Protein 2YG2 (pdb70)

Structure (mmCIF, N/CA/C/O backbone):
data_2YG2
#
_entry.id   2YG2
#
_cell.length_a   68.280
_cell.length_b   68.280
_cell.length_c   135.580
_cell.angle_alpha   90.00
_cell.angle_beta   90.00
_cell.angle_gamma   120.00
#
_symmetry.space_group_name_H-M   'P 31 2 1'
#
loop_
_entity.id
_entity.type
_entity.pdbx_description
1 polymer 'APOLIPOPROTEIN M'
2 non-polymer '(2S,3R,4E)-2-amino-3-hydroxyoctadec-4-en-1-yl dihydrogen phosphate'
3 non-polymer 'CITRATE ANION'
4 water water
#
loop_
_atom_site.group_PDB
_atom_site.id
_atom_site.type_symbol
_atom_site.label_atom_id
_atom_site.label_alt_id
_atom_site.label_comp_id
_atom_site.label_asym_id
_atom_site.label_entity_id
_atom_site.label_seq_id
_atom_site.pdbx_PDB_ins_code
_atom_site.Cartn_x
_atom_site.Cartn_y
_atom_site.Cartn_z
_atom_site.occupancy
_atom_site.B_iso_or_equiv
_atom_site.auth_seq_id
_atom_site.auth_comp_id
_atom_site.auth_asym_id
_atom_site.auth_atom_id
_atom_site.pdbx_PDB_model_num
ATOM 1 N N . CYS A 1 7 ? -55.496 -15.685 46.013 1.00 58.91 23 CYS A N 1
ATOM 2 C CA . CYS A 1 7 ? -54.005 -15.608 46.103 1.00 57.20 23 CYS A CA 1
ATOM 3 C C . CYS A 1 7 ? -53.441 -16.708 47.033 1.00 59.07 23 CYS A C 1
ATOM 4 O O . CYS A 1 7 ? -54.201 -17.312 47.791 1.00 60.64 23 CYS A O 1
ATOM 7 N N . PRO A 1 8 ? -52.105 -16.937 47.002 1.00 58.97 24 PRO A N 1
ATOM 8 C CA . PRO A 1 8 ? -51.401 -18.102 47.548 1.00 60.30 24 PRO A CA 1
ATOM 9 C C . PRO A 1 8 ? -52.262 -19.240 48.090 1.00 63.08 24 PRO A C 1
ATOM 10 O O . PRO A 1 8 ? -52.148 -20.370 47.607 1.00 64.64 24 PRO A O 1
ATOM 14 N N . SER A 1 11 ? -45.766 -18.391 46.700 1.00 49.60 27 SER A N 1
ATOM 15 C CA . SER A 1 11 ? -46.046 -18.029 45.312 1.00 47.91 27 SER A CA 1
ATOM 16 C C . SER A 1 11 ? -46.072 -19.278 44.411 1.00 48.23 27 SER A C 1
ATOM 17 O O . SER A 1 11 ? -45.572 -20.347 44.797 1.00 49.71 27 SER A O 1
ATOM 20 N N . GLN A 1 12 ? -46.687 -19.157 43.229 1.00 46.08 28 GLN A N 1
ATOM 21 C CA . GLN A 1 12 ? -46.446 -20.120 42.151 1.00 44.37 28 GLN A CA 1
ATOM 22 C C . GLN A 1 12 ? -45.340 -19.535 41.267 1.00 40.34 28 GLN A C 1
ATOM 23 O O . GLN A 1 12 ? -45.063 -20.014 40.157 1.00 40.75 28 GLN A O 1
ATOM 29 N N . LEU A 1 13 ? -44.695 -18.512 41.811 1.00 36.13 29 LEU A N 1
ATOM 30 C CA . LEU A 1 13 ? -43.548 -17.851 41.190 1.00 31.26 29 LEU A CA 1
ATOM 31 C C . LEU A 1 13 ? -42.427 -18.862 41.039 1.00 30.23 29 LEU A C 1
ATOM 32 O O . LEU A 1 13 ? -42.017 -19.494 42.021 1.00 30.78 29 LEU A O 1
ATOM 37 N N . THR A 1 14 ? -41.981 -19.061 39.804 1.00 28.36 30 THR A N 1
ATOM 38 C CA . THR A 1 14 ? -40.996 -20.091 39.493 1.00 27.95 30 THR A CA 1
ATOM 39 C C . THR A 1 14 ? -39.766 -19.486 38.847 1.00 26.88 30 THR A C 1
ATOM 40 O O . THR A 1 14 ? -39.839 -18.909 37.761 1.00 24.78 30 THR A O 1
ATOM 44 N N . THR A 1 15 ? -38.634 -19.623 39.522 1.00 27.93 31 THR A N 1
ATOM 45 C CA . THR A 1 15 ? -37.396 -19.016 39.064 1.00 28.33 31 THR A CA 1
ATOM 46 C C . THR A 1 15 ? -36.820 -19.791 37.898 1.00 30.72 31 THR A C 1
ATOM 47 O O . THR A 1 15 ? -36.864 -21.027 37.891 1.00 31.20 31 THR A O 1
ATOM 51 N N . LEU A 1 16 ? -36.341 -19.061 36.892 1.00 30.95 32 LEU A N 1
ATOM 52 C CA . LEU A 1 16 ? -35.437 -19.609 35.886 1.00 35.41 32 LEU A CA 1
ATOM 53 C C . LEU A 1 16 ? -34.023 -19.240 36.292 1.00 37.40 32 LEU A C 1
ATOM 54 O O . LEU A 1 16 ? -33.690 -18.052 36.483 1.00 37.41 32 LEU A O 1
ATOM 59 N N . GLY A 1 17 ? -33.184 -20.256 36.394 1.00 41.97 33 GLY A N 1
ATOM 60 C CA . GLY A 1 17 ? -31.832 -20.067 36.888 1.00 45.04 33 GLY A CA 1
ATOM 61 C C . GLY A 1 17 ? -30.777 -20.253 35.829 1.00 47.38 33 GLY A C 1
ATOM 62 O O . GLY A 1 17 ? -30.841 -21.193 35.026 1.00 49.10 33 GLY A O 1
ATOM 63 N N . VAL A 1 18 ? -29.795 -19.354 35.840 1.00 48.43 34 VAL A N 1
ATOM 64 C CA . VAL A 1 18 ? -28.586 -19.535 35.032 1.00 50.38 34 VAL A CA 1
ATOM 65 C C . VAL A 1 18 ? -27.305 -19.865 35.853 1.00 51.93 34 VAL A C 1
ATOM 66 O O . VAL A 1 18 ? -26.264 -20.179 35.262 1.00 53.38 34 VAL A O 1
ATOM 70 N N . ASP A 1 19 ? -27.388 -19.817 37.194 1.00 52.14 35 ASP A N 1
ATOM 71 C CA . ASP A 1 19 ? -26.314 -20.338 38.068 1.00 53.67 35 ASP A CA 1
ATOM 72 C C . ASP A 1 19 ? -26.017 -21.783 37.652 1.00 56.19 35 ASP A C 1
ATOM 73 O O . ASP A 1 19 ? -24.864 -22.219 37.672 1.00 57.95 35 ASP A O 1
ATOM 78 N N . GLY A 1 20 ? -27.077 -22.503 37.270 1.00 57.23 36 GLY A N 1
ATOM 79 C CA . GLY A 1 20 ? -26.973 -23.736 36.489 1.00 59.46 36 GLY A CA 1
ATOM 80 C C . GLY A 1 20 ? -26.892 -23.424 34.979 1.00 59.20 36 GLY A C 1
ATOM 81 O O . GLY A 1 20 ? -27.701 -22.658 34.427 1.00 57.75 36 GLY A O 1
ATOM 82 N N . GLU A 1 22 ? -28.501 -25.374 27.955 1.00 56.14 38 GLU A N 1
ATOM 83 C CA . GLU A 1 22 ? -28.171 -24.201 28.750 1.00 54.14 38 GLU A CA 1
ATOM 84 C C . GLU A 1 22 ? -29.155 -23.071 28.520 1.00 51.46 38 GLU A C 1
ATOM 85 O O . GLU A 1 22 ? -29.589 -22.835 27.388 1.00 51.37 38 GLU A O 1
ATOM 91 N N . PHE A 1 23 ? -29.480 -22.357 29.594 1.00 49.11 39 PHE A N 1
ATOM 92 C CA . PHE A 1 23 ? -30.334 -21.170 29.506 1.00 46.35 39 PHE A CA 1
ATOM 93 C C . PHE A 1 23 ? -29.935 -20.198 28.373 1.00 44.41 39 PHE A C 1
ATOM 94 O O . PHE A 1 23 ? -30.809 -19.724 27.631 1.00 43.86 39 PHE A O 1
ATOM 102 N N . PRO A 1 24 ? -28.628 -19.862 28.263 1.00 43.35 40 PRO A N 1
ATOM 103 C CA . PRO A 1 24 ? -28.248 -18.885 27.256 1.00 40.98 40 PRO A CA 1
ATOM 104 C C . PRO A 1 24 ? -28.696 -19.289 25.865 1.00 39.44 40 PRO A C 1
ATOM 105 O O . PRO A 1 24 ? -29.465 -18.545 25.229 1.00 39.06 40 PRO A O 1
ATOM 109 N N . GLU A 1 25 ? -28.254 -20.460 25.415 1.00 37.20 41 GLU A N 1
ATOM 110 C CA . GLU A 1 25 ? -28.522 -20.911 24.049 1.00 35.59 41 GLU A CA 1
ATOM 111 C C . GLU A 1 25 ? -30.017 -20.951 23.701 1.00 31.83 41 GLU A C 1
ATOM 112 O O . GLU A 1 25 ? -30.410 -20.561 22.589 1.00 31.08 41 GLU A O 1
ATOM 118 N N A VAL A 1 26 ? -30.828 -21.421 24.642 0.50 29.92 42 VAL A N 1
ATOM 119 N N B VAL A 1 26 ? -30.844 -21.442 24.624 0.50 30.24 42 VAL A N 1
ATOM 120 C CA A VAL A 1 26 ? -32.252 -21.606 24.396 0.50 27.83 42 VAL A CA 1
ATOM 121 C CA B VAL A 1 26 ? -32.272 -21.605 24.331 0.50 28.46 42 VAL A CA 1
ATOM 122 C C A VAL A 1 26 ? -32.920 -20.254 24.178 0.50 25.74 42 VAL A C 1
ATOM 123 C C B VAL A 1 26 ? -32.946 -20.244 24.175 0.50 26.04 42 VAL A C 1
ATOM 124 O O A VAL A 1 26 ? -33.790 -20.120 23.321 0.50 25.27 42 VAL A O 1
ATOM 125 O O B VAL A 1 26 ? -33.854 -20.093 23.359 0.50 25.53 42 VAL A O 1
ATOM 132 N N . HIS A 1 27 ? -32.498 -19.251 24.947 1.00 23.79 43 HIS A N 1
ATOM 133 C CA . HIS A 1 27 ? -33.144 -17.931 24.929 1.00 22.31 43 HIS A CA 1
ATOM 134 C C . HIS A 1 27 ? -32.581 -16.908 23.966 1.00 21.24 43 HIS A C 1
ATOM 135 O O . HIS A 1 27 ? -33.004 -15.755 23.985 1.00 20.93 43 HIS A O 1
ATOM 142 N N . LEU A 1 28 ? -31.645 -17.329 23.125 1.00 21.67 44 LEU A N 1
ATOM 143 C CA . LEU A 1 28 ? -31.083 -16.452 22.092 1.00 21.41 44 LEU A CA 1
ATOM 144 C C . LEU A 1 28 ? -32.170 -15.988 21.140 1.00 20.75 44 LEU A C 1
ATOM 145 O O . LEU A 1 28 ? -33.110 -16.726 20.889 1.00 20.72 44 LEU A O 1
ATOM 150 N N . GLY A 1 29 ? -32.014 -14.780 20.608 1.00 19.76 45 GLY A N 1
ATOM 151 C CA . GLY A 1 29 ? -32.856 -14.307 19.501 1.00 18.66 45 GLY A CA 1
ATOM 152 C C . GLY A 1 29 ? -33.876 -13.301 20.011 1.00 16.10 45 GLY A C 1
ATOM 153 O O . GLY A 1 29 ? -33.646 -12.604 20.990 1.00 16.36 45 GLY A O 1
ATOM 154 N N . GLN A 1 30 ? -35.011 -13.249 19.325 1.00 16.02 46 GLN A N 1
ATOM 155 C CA . GLN A 1 30 ? -35.942 -12.140 19.496 1.00 14.28 46 GLN A CA 1
ATOM 156 C C . GLN A 1 30 ? -37.049 -12.409 20.496 1.00 13.65 46 GLN A C 1
ATOM 157 O O . GLN A 1 30 ? -37.548 -13.548 20.607 1.00 14.85 46 GLN A O 1
ATOM 163 N N . TRP A 1 31 ? -37.436 -11.337 21.181 1.00 12.81 47 TRP A N 1
ATOM 164 C CA . TRP A 1 31 ? -38.464 -11.353 22.205 1.00 12.07 47 TRP A CA 1
ATOM 165 C C . TRP A 1 31 ? -39.244 -10.071 22.022 1.00 12.04 47 TRP A C 1
ATOM 166 O O . TRP A 1 31 ? -38.677 -9.045 21.587 1.00 13.77 47 TRP A O 1
ATOM 177 N N . TYR A 1 32 ? -40.531 -10.111 22.359 1.00 11.16 48 TYR A N 1
ATOM 178 C CA . TYR A 1 32 ? -41.399 -8.924 22.293 1.00 11.94 48 TYR A CA 1
ATOM 179 C C . TYR A 1 32 ? -41.883 -8.535 23.682 1.00 12.06 48 TYR A C 1
ATOM 180 O O . TYR A 1 32 ? -42.208 -9.400 24.508 1.00 12.94 48 TYR A O 1
ATOM 189 N N . PHE A 1 33 ? -41.968 -7.232 23.941 1.00 11.06 49 PHE A N 1
ATOM 190 C CA . PHE A 1 33 ? -42.487 -6.742 25.215 1.00 11.38 49 PHE A CA 1
ATOM 191 C C . PHE A 1 33 ? -44.007 -6.653 25.199 1.00 11.72 49 PHE A C 1
ATOM 192 O O . PHE A 1 33 ? -44.615 -5.906 24.399 1.00 13.13 49 PHE A O 1
ATOM 200 N N . ILE A 1 34 ?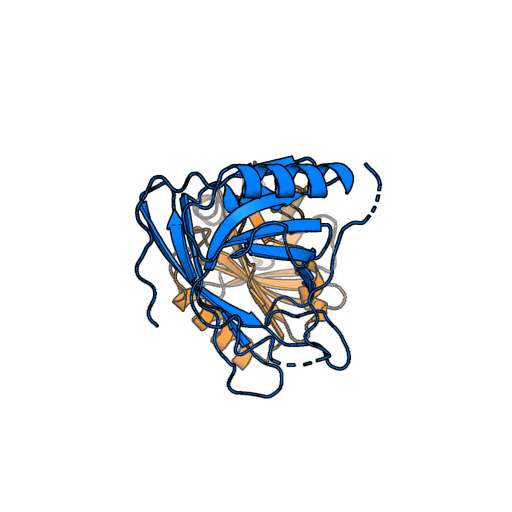 -44.621 -7.402 26.099 1.00 10.46 50 ILE A N 1
ATOM 201 C CA . ILE A 1 34 ? -46.066 -7.554 26.130 1.00 11.77 50 ILE A CA 1
ATOM 202 C C . ILE A 1 34 ? -46.733 -6.697 27.203 1.00 11.75 50 ILE A C 1
ATOM 203 O O . ILE A 1 34 ? -47.768 -6.060 26.933 1.00 13.97 50 ILE A O 1
ATOM 208 N N . ALA A 1 35 ? -46.220 -6.731 28.439 1.00 11.51 51 ALA A N 1
ATOM 209 C CA . ALA A 1 35 ? -46.926 -6.081 29.542 1.00 11.52 51 ALA A CA 1
ATOM 210 C C . ALA A 1 35 ? -46.021 -5.852 30.703 1.00 11.86 51 ALA A C 1
ATOM 211 O O . ALA A 1 35 ? -44.991 -6.483 30.809 1.00 12.57 51 ALA A O 1
ATOM 213 N N . GLY A 1 36 ? -46.443 -4.982 31.604 1.00 11.25 52 GLY A N 1
ATOM 214 C CA . GLY A 1 36 ? -45.717 -4.785 32.848 1.00 10.96 52 GLY A CA 1
ATOM 215 C C . GLY A 1 36 ? -46.717 -4.697 33.994 1.00 11.14 52 GLY A C 1
ATOM 216 O O . GLY A 1 36 ? -47.889 -4.361 33.798 1.00 12.49 52 GLY A O 1
ATOM 217 N N . ALA A 1 37 ? -46.228 -4.924 35.209 1.00 10.79 53 ALA A N 1
ATOM 218 C CA . ALA A 1 37 ? -47.041 -4.757 36.415 1.00 11.17 53 ALA A CA 1
ATOM 219 C C . ALA A 1 37 ? -46.110 -4.312 37.533 1.00 11.21 53 ALA A C 1
ATOM 220 O O . ALA A 1 37 ? -44.947 -4.730 37.586 1.00 11.23 53 ALA A O 1
ATOM 222 N N . ALA A 1 38 ? -46.622 -3.480 38.429 1.00 12.27 54 ALA A N 1
ATOM 223 C CA . ALA A 1 38 ? -45.768 -2.963 39.462 1.00 11.73 54 ALA A CA 1
ATOM 224 C C . ALA A 1 38 ? -46.629 -2.502 40.631 1.00 13.03 54 ALA A C 1
ATOM 225 O O . ALA A 1 38 ? -47.839 -2.380 40.516 1.00 14.92 54 ALA A O 1
ATOM 227 N N . PRO A 1 39 ? -46.004 -2.240 41.779 1.00 13.89 55 PRO A N 1
ATOM 228 C CA . PRO A 1 39 ? -46.791 -1.735 42.923 1.00 14.71 55 PRO A CA 1
ATOM 229 C C . PRO A 1 39 ? -47.546 -0.443 42.591 1.00 16.92 55 PRO A C 1
ATOM 230 O O . PRO A 1 39 ? -48.711 -0.272 43.034 1.00 20.46 55 PRO A O 1
ATOM 234 N N . THR A 1 40 ? -46.918 0.445 41.832 1.00 16.42 56 THR A N 1
ATOM 235 C CA . THR A 1 40 ? -47.604 1.664 41.350 1.00 18.90 56 THR A CA 1
ATOM 236 C C . THR A 1 40 ? -47.284 2.049 39.895 1.00 16.32 56 THR A C 1
ATOM 237 O O . THR A 1 40 ? -46.351 1.540 39.303 1.00 14.97 56 THR A O 1
ATOM 241 N N . LYS A 1 41 ? -48.105 2.935 39.329 1.00 16.52 57 LYS A N 1
ATOM 242 C CA . LYS A 1 41 ? -47.994 3.251 37.918 1.00 16.45 57 LYS A CA 1
ATOM 243 C C . LYS A 1 41 ? -46.726 4.031 37.576 1.00 15.04 57 LYS A C 1
ATOM 244 O O . LYS A 1 41 ? -46.231 3.921 36.455 1.00 14.81 57 LYS A O 1
ATOM 250 N N . GLU A 1 42 ? -46.175 4.783 38.547 1.00 16.63 58 GLU A N 1
ATOM 251 C CA . GLU A 1 42 ? -45.019 5.650 38.267 1.00 16.97 58 GLU A CA 1
ATOM 252 C C . GLU A 1 42 ? -43.846 4.826 37.780 1.00 16.38 58 GLU A C 1
ATOM 253 O O . GLU A 1 42 ? -43.092 5.254 36.887 1.00 16.42 58 GLU A O 1
ATOM 259 N N . GLU A 1 43 ? -43.701 3.614 38.321 1.00 15.31 59 GLU A N 1
ATOM 260 C CA . GLU A 1 43 ? -42.576 2.786 37.908 1.00 15.83 59 GLU A CA 1
ATOM 261 C C . GLU A 1 43 ? -42.780 2.024 36.591 1.00 14.76 59 GLU A C 1
ATOM 262 O O . GLU A 1 43 ? -41.895 1.271 36.169 1.00 15.05 59 GLU A O 1
ATOM 268 N N . LEU A 1 44 ? -43.927 2.232 35.944 1.00 13.87 60 LEU A N 1
ATOM 269 C CA . LEU A 1 44 ? -44.176 1.727 34.596 1.00 12.97 60 LEU A CA 1
ATOM 270 C C . LEU A 1 44 ? -44.291 2.824 33.561 1.00 15.26 60 LEU A C 1
ATOM 271 O O . LEU A 1 44 ? -44.410 2.530 32.361 1.00 15.34 60 LEU A O 1
ATOM 276 N N . ALA A 1 45 ? -44.304 4.070 34.022 1.00 15.34 61 ALA A N 1
ATOM 277 C CA . ALA A 1 45 ? -44.634 5.189 33.149 1.00 16.20 61 ALA A CA 1
ATOM 278 C C . ALA A 1 45 ? -43.613 5.381 32.037 1.00 16.88 61 ALA A C 1
ATOM 279 O O . ALA A 1 45 ? -43.958 5.934 30.972 1.00 17.13 61 ALA A O 1
ATOM 281 N N . THR A 1 46 ? -42.390 4.924 32.290 1.00 15.99 62 THR A N 1
ATOM 282 C CA . THR A 1 46 ? -41.323 4.881 31.256 1.00 17.55 62 THR A CA 1
ATOM 283 C C . THR A 1 46 ? -41.779 4.203 29.965 1.00 16.83 62 THR A C 1
ATOM 284 O O . THR A 1 46 ? -41.320 4.567 28.875 1.00 17.46 62 THR A O 1
ATOM 288 N N . PHE A 1 47 ? -42.713 3.262 30.097 1.00 15.10 63 PHE A N 1
ATOM 289 C CA . PHE A 1 47 ? -43.268 2.576 28.937 1.00 15.58 63 PHE A CA 1
ATOM 290 C C . PHE A 1 47 ? -44.498 3.241 28.305 1.00 16.84 63 PHE A C 1
ATOM 291 O O . PHE A 1 47 ? -45.019 2.735 27.295 1.00 17.95 63 PHE A O 1
ATOM 299 N N . ASP A 1 48 ? -44.992 4.344 28.865 1.00 18.07 64 ASP A N 1
ATOM 300 C CA . ASP A 1 48 ? -46.224 4.955 28.332 1.00 20.40 64 ASP A CA 1
ATOM 301 C C . ASP A 1 48 ? -46.153 5.326 26.839 1.00 20.90 64 ASP A C 1
ATOM 302 O O . ASP A 1 48 ? -47.128 5.138 26.120 1.00 22.56 64 ASP A O 1
ATOM 307 N N . PRO A 1 49 ? -45.001 5.832 26.357 1.00 20.98 65 PRO A N 1
ATOM 308 C CA . PRO A 1 49 ? -44.964 6.219 24.949 1.00 22.35 65 PRO A CA 1
ATOM 309 C C . PRO A 1 49 ? -44.641 5.070 23.981 1.00 20.66 65 PRO A C 1
ATOM 310 O O . PRO A 1 49 ? -44.399 5.316 22.798 1.00 21.72 65 PRO A O 1
ATOM 314 N N . VAL A 1 50 ? -44.640 3.839 24.471 1.00 18.59 66 VAL A N 1
ATOM 315 C CA . VAL A 1 50 ? -44.240 2.699 23.667 1.00 16.56 66 VAL A CA 1
ATOM 316 C C . VAL A 1 50 ? -45.425 2.022 22.980 1.00 16.54 66 VAL A C 1
ATOM 317 O O . VAL A 1 50 ? -46.415 1.670 23.642 1.00 16.41 66 VAL A O 1
ATOM 321 N N . ASP A 1 51 ? -45.316 1.799 21.668 1.00 16.22 67 ASP A N 1
ATOM 322 C CA . ASP A 1 51 ? -46.272 0.915 21.003 1.00 16.59 67 ASP A CA 1
ATOM 323 C C . ASP A 1 51 ? -45.831 -0.542 21.125 1.00 15.07 67 ASP A C 1
ATOM 324 O O . ASP A 1 51 ? -46.637 -1.407 21.497 1.00 15.77 67 ASP A O 1
ATOM 329 N N . ASN A 1 52 ? -44.574 -0.818 20.782 1.00 14.90 68 ASN A N 1
ATOM 330 C CA . ASN A 1 52 ? -44.045 -2.180 20.879 1.00 13.48 68 ASN A CA 1
ATOM 331 C C . ASN A 1 52 ? -42.528 -2.147 20.983 1.00 13.65 68 ASN A C 1
ATOM 332 O O . ASN A 1 52 ? -41.896 -1.132 20.644 1.00 15.22 68 ASN A O 1
ATOM 337 N N . ILE A 1 53 ? -41.925 -3.243 21.423 1.00 13.30 69 ILE A N 1
ATOM 338 C CA . ILE A 1 53 ? -40.454 -3.321 21.431 1.00 13.64 69 ILE A CA 1
ATOM 339 C C . ILE A 1 53 ? -40.062 -4.718 21.032 1.00 13.74 69 ILE A C 1
ATOM 340 O O . ILE A 1 53 ? -40.604 -5.688 21.562 1.00 13.67 69 ILE A O 1
ATOM 345 N N . VAL A 1 54 ? -39.134 -4.826 20.082 1.00 14.57 70 VAL A N 1
ATOM 346 C CA . VAL A 1 54 ? -38.494 -6.113 19.809 1.00 15.05 70 VAL A CA 1
ATOM 347 C C . VAL A 1 54 ? -37.083 -6.078 20.391 1.00 14.78 70 VAL A C 1
ATOM 348 O O . VAL A 1 54 ? -36.356 -5.079 20.219 1.00 15.42 70 VAL A O 1
ATOM 352 N N . PHE A 1 55 ? -36.712 -7.173 21.060 1.00 14.49 71 PHE A N 1
ATOM 353 C CA . PHE A 1 55 ? -35.417 -7.323 21.689 1.00 15.20 71 PHE A CA 1
ATOM 354 C C . PHE A 1 55 ? -34.680 -8.447 21.006 1.00 16.62 71 PHE A C 1
ATOM 355 O O . PHE A 1 55 ? -35.304 -9.338 20.425 1.00 17.19 71 PHE A O 1
ATOM 363 N N . ASN A 1 56 ? -33.349 -8.392 21.062 1.00 17.53 72 ASN A N 1
ATOM 364 C CA . ASN A 1 56 ? -32.524 -9.524 20.665 1.00 20.01 72 ASN A CA 1
ATOM 365 C C . ASN A 1 56 ? -31.452 -9.756 21.702 1.00 20.68 72 ASN A C 1
ATOM 366 O O . ASN A 1 56 ? -30.688 -8.836 22.073 1.00 19.73 72 ASN A O 1
ATOM 371 N N . MET A 1 57 ? -31.401 -10.999 22.173 1.00 21.41 73 MET A N 1
ATOM 372 C CA A MET A 1 57 ? -30.395 -11.378 23.140 0.50 21.20 73 MET A CA 1
ATOM 373 C CA B MET A 1 57 ? -30.425 -11.445 23.150 0.50 22.07 73 MET A CA 1
ATOM 374 C C . MET A 1 57 ? -29.360 -12.270 22.462 1.00 22.46 73 MET A C 1
ATOM 375 O O . MET A 1 57 ? -29.673 -13.123 21.599 1.00 22.74 73 MET A O 1
ATOM 384 N N . ALA A 1 58 ? -28.107 -12.030 22.832 1.00 22.19 74 ALA A N 1
ATOM 385 C CA . ALA A 1 58 ? -26.979 -12.731 22.229 1.00 23.19 74 ALA A CA 1
ATOM 386 C C . ALA A 1 58 ? -25.901 -12.918 23.271 1.00 22.89 74 ALA A C 1
ATOM 387 O O . ALA A 1 58 ? -25.852 -12.189 24.250 1.00 20.73 74 ALA A O 1
ATOM 389 N N . ALA A 1 59 ? -25.010 -13.883 23.022 1.00 24.34 75 ALA A N 1
ATOM 390 C CA . ALA A 1 59 ? -23.914 -14.168 23.934 1.00 25.47 75 ALA A CA 1
ATOM 391 C C . ALA A 1 59 ? -22.988 -12.949 24.021 1.00 25.28 75 ALA A C 1
ATOM 392 O O . ALA A 1 59 ? -22.789 -12.253 23.028 1.00 25.66 75 ALA A O 1
ATOM 394 N N . GLY A 1 60 ? -22.423 -12.705 25.190 1.00 24.78 76 GLY A N 1
ATOM 395 C CA . GLY A 1 60 ? -21.416 -11.663 25.354 1.00 26.39 76 GLY A CA 1
ATOM 396 C C . GLY A 1 60 ? -20.037 -12.064 24.875 1.00 29.19 76 GLY A C 1
ATOM 397 O O . GLY A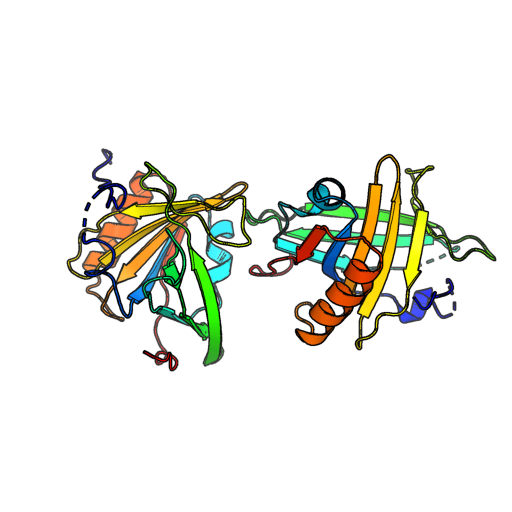 1 60 ? -19.809 -13.188 24.430 1.00 29.70 76 GLY A O 1
ATOM 398 N N . SER A 1 61 ? -19.099 -11.136 24.978 1.00 30.71 77 SER A N 1
ATOM 399 C CA . SER A 1 61 ? -17.755 -11.367 24.458 1.00 33.21 77 SER A CA 1
ATOM 400 C C . SER A 1 61 ? -16.692 -11.328 25.536 1.00 33.13 77 SER A C 1
ATOM 401 O O . SER A 1 61 ? -15.490 -11.356 25.236 1.00 34.62 77 SER A O 1
ATOM 404 N N . ALA A 1 62 ? -17.139 -11.260 26.783 1.00 31.09 78 ALA A N 1
ATOM 405 C CA . ALA A 1 62 ? -16.269 -11.341 27.940 1.00 31.35 78 ALA A CA 1
ATOM 406 C C . ALA A 1 62 ? -16.997 -12.173 29.008 1.00 29.12 78 ALA A C 1
ATOM 407 O O . ALA A 1 62 ? -18.225 -12.325 28.924 1.00 28.37 78 ALA A O 1
ATOM 409 N N . PRO A 1 63 ? -16.264 -12.732 29.998 1.00 30.19 79 PRO A N 1
ATOM 410 C CA . PRO A 1 63 ? -16.895 -13.661 30.936 1.00 29.19 79 PRO A CA 1
ATOM 411 C C . PRO A 1 63 ? -18.147 -13.087 31.610 1.00 28.04 79 PRO A C 1
ATOM 412 O O . PRO A 1 63 ? -18.137 -11.934 32.041 1.00 26.87 79 PRO A O 1
ATOM 416 N N . MET A 1 64 ? -19.194 -13.903 31.665 1.00 27.39 80 MET A N 1
ATOM 417 C CA . MET A 1 64 ? -20.444 -13.604 32.356 1.00 27.82 80 MET A CA 1
ATOM 418 C C . MET A 1 64 ? -21.288 -12.517 31.672 1.00 26.13 80 MET A C 1
ATOM 419 O O . MET A 1 64 ? -22.305 -12.084 32.212 1.00 26.58 80 MET A O 1
ATOM 424 N N . GLN A 1 65 ? -20.916 -12.102 30.467 1.00 25.53 81 GLN A N 1
ATOM 425 C CA . GLN A 1 65 ? -21.663 -11.013 29.827 1.00 25.03 81 GLN A CA 1
ATOM 426 C C . GLN A 1 65 ? -22.679 -11.506 28.826 1.00 23.95 81 GLN A C 1
ATOM 427 O O . GLN A 1 65 ? -22.498 -12.573 28.235 1.00 25.34 81 GLN A O 1
ATOM 433 N N . LEU A 1 66 ? -23.732 -10.718 28.629 1.00 22.14 82 LEU A N 1
ATOM 434 C CA . LEU A 1 66 ? -24.719 -10.952 27.590 1.00 21.87 82 LEU A CA 1
ATOM 435 C C . LEU A 1 66 ? -25.013 -9.627 26.922 1.00 21.36 82 LEU A C 1
ATOM 436 O O . LEU A 1 66 ? -24.966 -8.585 27.584 1.00 20.91 82 LEU A O 1
ATOM 441 N N . HIS A 1 67 ? -25.291 -9.657 25.621 1.00 20.35 83 HIS A N 1
ATOM 442 C CA . HIS A 1 67 ? -25.656 -8.453 24.860 1.00 20.75 83 HIS A CA 1
ATOM 443 C C . HIS A 1 67 ? -27.151 -8.389 24.666 1.00 19.02 83 HIS A C 1
ATOM 444 O O . HIS A 1 67 ? -27.763 -9.352 24.225 1.00 19.07 83 HIS A O 1
ATOM 451 N N . LEU A 1 68 ? -27.772 -7.268 25.021 1.00 17.09 84 LEU A N 1
ATOM 452 C CA . LEU A 1 68 ? -29.181 -7.114 24.738 1.00 16.34 84 LEU A CA 1
ATOM 453 C C . LEU A 1 68 ? -29.356 -5.923 23.827 1.00 16.40 84 LEU A C 1
ATOM 454 O O . LEU A 1 68 ? -28.805 -4.854 24.105 1.00 17.36 84 LEU A O 1
ATOM 459 N N . ARG A 1 69 ? -30.070 -6.120 22.721 1.00 16.04 85 ARG A N 1
ATOM 460 C CA A ARG A 1 69 ? -30.367 -5.024 21.788 0.50 16.99 85 ARG A CA 1
ATOM 461 C CA B ARG A 1 69 ? -30.364 -5.031 21.788 0.50 16.78 85 ARG A CA 1
ATOM 462 C C . ARG A 1 69 ? -31.868 -4.904 21.608 1.00 15.83 85 ARG A C 1
ATOM 463 O O . ARG A 1 69 ? -32.603 -5.861 21.817 1.00 17.03 85 ARG A O 1
ATOM 478 N N . ALA A 1 70 ? -32.338 -3.715 21.257 1.00 15.28 86 ALA A N 1
ATOM 479 C CA . ALA A 1 70 ? -33.769 -3.544 20.985 1.00 14.72 86 ALA A CA 1
ATOM 480 C C . ALA A 1 70 ? -33.971 -2.446 19.990 1.00 15.56 86 ALA A C 1
ATOM 481 O O . ALA A 1 70 ? -33.079 -1.625 19.770 1.00 17.05 86 ALA A O 1
ATOM 483 N N . THR A 1 71 ? -35.146 -2.451 19.367 1.00 16.81 87 THR A N 1
ATOM 484 C CA . THR A 1 71 ? -35.631 -1.255 18.692 1.00 17.65 87 THR A CA 1
ATOM 485 C C . THR A 1 71 ? -37.039 -1.002 19.209 1.00 17.83 87 THR A C 1
ATOM 486 O O . THR A 1 71 ? -37.910 -1.884 19.171 1.00 17.36 87 THR A O 1
ATOM 490 N N . ILE A 1 72 ? -37.234 0.190 19.740 1.00 17.95 88 ILE A N 1
ATOM 491 C CA . ILE A 1 72 ? -38.506 0.566 20.313 1.00 18.02 88 ILE A CA 1
ATOM 492 C C . ILE A 1 72 ? -39.336 1.303 19.290 1.00 18.91 88 ILE A C 1
ATOM 493 O O . ILE A 1 72 ? -38.870 2.310 18.721 1.00 19.64 88 ILE A O 1
ATOM 498 N N . ARG A 1 73 ? -40.545 0.807 19.031 1.00 18.44 89 ARG A N 1
ATOM 499 C CA . ARG A 1 73 ? -41.529 1.598 18.257 1.00 18.93 89 ARG A CA 1
ATOM 500 C C . ARG A 1 73 ? -42.312 2.496 19.214 1.00 19.63 89 ARG A C 1
ATOM 501 O O . ARG A 1 73 ? -43.092 2.023 20.058 1.00 18.56 89 ARG A O 1
ATOM 509 N N . MET A 1 74 ? -42.099 3.799 19.088 1.00 20.33 90 MET A N 1
ATOM 510 C CA . MET A 1 74 ? -42.877 4.755 19.871 1.00 20.97 90 MET A CA 1
ATOM 511 C C . MET A 1 74 ? -44.280 4.923 19.305 1.00 20.95 90 MET A C 1
ATOM 512 O O . MET A 1 74 ? -44.534 4.627 18.128 1.00 21.65 90 MET A O 1
ATOM 517 N N . LYS A 1 75 ? -45.205 5.412 20.126 1.00 20.74 91 LYS A N 1
ATOM 518 C CA . LYS A 1 75 ? -46.587 5.560 19.675 1.00 21.28 91 LYS A CA 1
ATOM 519 C C . LYS A 1 75 ? -46.663 6.590 18.540 1.00 23.15 91 LYS A C 1
ATOM 520 O O . LYS A 1 75 ? -47.522 6.499 17.677 1.00 24.49 91 LYS A O 1
ATOM 526 N N . ASP A 1 76 ? -45.710 7.516 18.526 1.00 24.43 92 ASP A N 1
ATOM 527 C CA . ASP A 1 76 ? -45.597 8.484 17.429 1.00 26.79 92 ASP A CA 1
ATOM 528 C C . ASP A 1 76 ? -44.906 7.937 16.165 1.00 26.60 92 ASP A C 1
ATOM 529 O O . ASP A 1 76 ? -44.646 8.677 15.200 1.00 27.89 92 ASP A O 1
ATOM 534 N N . GLY A 1 77 ? -44.635 6.637 16.157 1.00 24.60 93 GLY A N 1
ATOM 535 C CA . GLY A 1 77 ? -44.187 5.963 14.947 1.00 25.67 93 GLY A CA 1
ATOM 536 C C . GLY A 1 77 ? -42.685 5.853 14.827 1.00 25.50 93 GLY A C 1
ATOM 537 O O . GLY A 1 77 ? -42.176 5.092 14.009 1.00 25.92 93 GLY A O 1
ATOM 538 N N . LEU A 1 78 ? -41.966 6.603 15.644 1.00 25.81 94 LEU A N 1
ATOM 539 C CA . LEU A 1 78 ? -40.515 6.573 15.579 1.00 27.71 94 LEU A CA 1
ATOM 540 C C . LEU A 1 78 ? -39.934 5.263 16.074 1.00 25.93 94 LEU A C 1
ATOM 541 O O . LEU A 1 78 ? -40.463 4.659 17.024 1.00 25.37 94 LEU A O 1
ATOM 546 N N . CYS A 1 79 ? -38.847 4.849 15.422 1.00 26.16 95 CYS A N 1
ATOM 547 C CA . CYS A 1 79 ? -38.070 3.679 15.813 1.00 25.61 95 CYS A CA 1
ATOM 548 C C . CYS A 1 79 ? -36.796 4.126 16.502 1.00 25.45 95 CYS A C 1
ATOM 549 O O . CYS A 1 79 ? -36.034 4.931 15.952 1.00 26.82 95 CYS A O 1
ATOM 552 N N . VAL A 1 80 ? -36.568 3.603 17.697 1.00 23.65 96 VAL A N 1
ATOM 553 C CA . VAL A 1 80 ? -35.452 4.029 18.530 1.00 23.24 96 VAL A CA 1
ATOM 554 C C . VAL A 1 80 ? -34.598 2.834 18.938 1.00 21.45 96 VAL A C 1
ATOM 555 O O . VAL A 1 80 ? -35.039 1.982 19.747 1.00 19.61 96 VAL A O 1
ATOM 559 N N . PRO A 1 81 ? -33.368 2.767 18.403 1.00 22.16 97 PRO A N 1
ATOM 560 C CA . PRO A 1 81 ? -32.466 1.672 18.759 1.00 21.65 97 PRO A CA 1
ATOM 561 C C . PRO A 1 81 ? -31.957 1.811 20.187 1.00 20.52 97 PRO A C 1
ATOM 562 O O . PRO A 1 81 ? -31.638 2.929 20.636 1.00 20.71 97 PRO A O 1
ATOM 566 N N . ARG A 1 82 ? -31.828 0.683 20.882 1.00 18.81 98 ARG A N 1
ATOM 567 C CA . ARG A 1 82 ? -31.242 0.684 22.210 1.00 18.27 98 ARG A CA 1
ATOM 568 C C . ARG A 1 82 ? -30.314 -0.506 22.395 1.00 18.65 98 ARG A C 1
ATOM 569 O O . ARG A 1 82 ? -30.424 -1.504 21.689 1.00 17.99 98 ARG A O 1
ATOM 577 N N . LYS A 1 83 ? -29.378 -0.382 23.328 1.00 17.97 99 LYS A N 1
ATOM 578 C CA . LYS A 1 83 ? -28.548 -1.531 23.686 1.00 17.99 99 LYS A CA 1
ATOM 579 C C . LYS A 1 83 ? -28.137 -1.493 25.146 1.00 17.21 99 LYS A C 1
ATOM 580 O O . LYS A 1 83 ? -28.002 -0.426 25.734 1.00 17.79 99 LYS A O 1
ATOM 586 N N . TRP A 1 84 ? -27.952 -2.672 25.718 1.00 16.09 100 TRP A N 1
ATOM 587 C CA . TRP A 1 84 ? -27.467 -2.837 27.105 1.00 15.96 100 TRP A CA 1
ATOM 588 C C . TRP A 1 84 ? -26.502 -4.013 27.166 1.00 16.79 100 TRP A C 1
ATOM 589 O O . TRP A 1 84 ? -26.552 -4.897 26.309 1.00 17.70 100 TRP A O 1
ATOM 600 N N . ILE A 1 85 ? -25.613 -4.017 28.164 1.00 16.72 101 ILE A N 1
ATOM 601 C CA . ILE A 1 85 ? -24.779 -5.173 28.456 1.00 18.14 101 ILE A CA 1
ATOM 602 C C . ILE A 1 85 ? -25.163 -5.670 29.839 1.00 17.07 101 ILE A C 1
ATOM 603 O O . ILE A 1 85 ? -25.134 -4.906 30.813 1.00 17.16 101 ILE A O 1
ATOM 608 N N . TYR A 1 86 ? -25.577 -6.937 29.901 1.00 17.20 102 TYR A N 1
ATOM 609 C CA . TYR A 1 86 ? -25.907 -7.561 31.185 1.00 17.78 102 TYR A CA 1
ATOM 610 C C . TYR A 1 86 ? -24.769 -8.450 31.659 1.00 19.57 102 TYR A C 1
ATOM 611 O O . TYR A 1 86 ? -23.996 -8.948 30.839 1.00 20.65 102 TYR A O 1
ATOM 620 N N . HIS A 1 87 ? -24.704 -8.660 32.967 1.00 19.86 103 HIS A N 1
ATOM 621 C CA A HIS A 1 87 ? -23.681 -9.495 33.598 0.50 22.00 103 HIS A CA 1
ATOM 622 C CA B HIS A 1 87 ? -23.679 -9.500 33.588 0.50 22.39 103 HIS A CA 1
ATOM 623 C C . HIS A 1 87 ? -24.367 -10.516 34.498 1.00 22.79 103 HIS A C 1
ATOM 624 O O . HIS A 1 87 ? -25.210 -10.156 35.319 1.00 21.78 103 HIS A O 1
ATOM 637 N N . LEU A 1 88 ? -23.994 -11.790 34.356 1.00 25.35 104 LEU A N 1
ATOM 638 C CA . LEU A 1 88 ? -24.481 -12.850 35.233 1.00 27.88 104 LEU A CA 1
ATOM 639 C C . LEU A 1 88 ? -23.681 -12.831 36.513 1.00 29.39 104 LEU A C 1
ATOM 640 O O . LEU A 1 88 ? -22.470 -12.999 36.497 1.00 32.83 104 LEU A O 1
ATOM 645 N N . THR A 1 89 ? -24.363 -12.670 37.636 1.00 29.00 105 THR A N 1
ATOM 646 C CA . THR A 1 89 ? -23.698 -12.602 38.930 1.00 29.07 105 THR A CA 1
ATOM 647 C C . THR A 1 89 ? -23.171 -13.991 39.317 1.00 29.47 105 THR A C 1
ATOM 648 O O . THR A 1 89 ? -23.877 -14.989 39.190 1.00 28.81 105 THR A O 1
ATOM 652 N N . GLU A 1 90 ? -21.922 -14.051 39.739 1.00 30.43 106 GLU A N 1
ATOM 653 C CA . GLU A 1 90 ? -21.312 -15.374 40.009 1.00 32.60 106 GLU A CA 1
ATOM 654 C C . GLU A 1 90 ? -22.045 -16.035 41.179 1.00 32.04 106 GLU A C 1
ATOM 655 O O . GLU A 1 90 ? -22.384 -15.359 42.165 1.00 31.86 106 GLU A O 1
ATOM 661 N N . GLY A 1 91 ? -22.359 -17.325 41.039 1.00 32.37 107 GLY A N 1
ATOM 662 C CA . GLY A 1 91 ? -23.038 -18.072 42.116 1.00 31.99 107 GLY A CA 1
ATOM 663 C C . GLY A 1 91 ? -24.405 -17.504 42.467 1.00 30.23 107 GLY A C 1
ATOM 664 O O . GLY A 1 91 ? -24.828 -17.516 43.624 1.00 29.19 107 GLY A O 1
ATOM 665 N N . SER A 1 92 ? -25.099 -17.029 41.453 1.00 28.85 108 SER A N 1
ATOM 666 C CA . SER A 1 92 ? -26.363 -16.336 41.663 1.00 28.20 108 SER A CA 1
ATOM 667 C C . SER A 1 92 ? -27.269 -16.502 40.456 1.00 27.88 108 SER A C 1
ATOM 668 O O . SER A 1 92 ? -26.810 -16.855 39.356 1.00 28.90 108 SER A O 1
ATOM 671 N N . THR A 1 93 ? -28.561 -16.247 40.652 1.00 26.22 109 THR A N 1
ATOM 672 C CA . THR A 1 93 ? -29.508 -16.338 39.568 1.00 25.32 109 THR A CA 1
ATOM 673 C C . THR A 1 93 ? -29.820 -14.950 39.013 1.00 23.45 109 THR A C 1
ATOM 674 O O . THR A 1 93 ? -30.522 -14.852 38.021 1.00 24.60 109 THR A O 1
ATOM 678 N N . ASP A 1 94 ? -29.275 -13.906 39.633 1.00 21.55 110 ASP A N 1
ATOM 679 C CA A ASP A 1 94 ? -29.555 -12.491 39.310 0.50 20.04 110 ASP A CA 1
ATOM 680 C CA B ASP A 1 94 ? -29.649 -12.575 39.174 0.50 20.21 110 ASP A CA 1
ATOM 681 C C . ASP A 1 94 ? -28.654 -11.936 38.200 1.00 19.78 110 ASP A C 1
ATOM 682 O O . ASP A 1 94 ? -27.520 -12.396 38.040 1.00 20.99 110 ASP A O 1
ATOM 691 N N . LEU A 1 95 ? -29.122 -10.919 37.483 1.00 17.69 111 LEU A N 1
ATOM 692 C CA . LEU A 1 95 ? -28.293 -10.279 36.486 1.00 17.53 111 LEU A CA 1
ATOM 693 C C . LEU A 1 95 ? -28.139 -8.809 36.799 1.00 16.62 111 LEU A C 1
ATOM 694 O O . LEU A 1 95 ? -29.092 -8.147 37.218 1.00 15.87 111 LEU A O 1
ATOM 699 N N . ARG A 1 96 ? -26.942 -8.309 36.554 1.00 16.91 112 ARG A N 1
ATOM 700 C CA . ARG A 1 96 ? -26.660 -6.883 36.663 1.00 16.83 112 ARG A CA 1
ATOM 701 C C . ARG A 1 96 ? -26.674 -6.283 35.279 1.00 16.06 112 ARG A C 1
ATOM 702 O O . ARG A 1 96 ? -26.636 -7.005 34.261 1.00 15.91 112 ARG A O 1
ATOM 710 N N . THR A 1 97 ? -26.729 -4.958 35.217 1.00 15.48 113 THR A N 1
ATOM 711 C CA . THR A 1 97 ? -26.725 -4.270 33.944 1.00 15.95 113 THR A CA 1
ATOM 712 C C . THR A 1 97 ? -25.659 -3.204 33.995 1.00 17.91 113 THR A C 1
ATOM 713 O O . THR A 1 97 ? -25.642 -2.401 34.923 1.00 17.63 113 THR A O 1
ATOM 717 N N . GLU A 1 98 ? -24.770 -3.203 33.001 1.00 18.46 114 GLU A N 1
ATOM 718 C CA . GLU A 1 98 ? -23.702 -2.212 32.970 1.00 22.12 114 GLU A CA 1
ATOM 719 C C . GLU A 1 98 ? -24.216 -0.802 33.010 1.00 21.77 114 GLU A C 1
ATOM 720 O O . GLU A 1 98 ? -25.168 -0.453 32.314 1.00 22.82 114 GLU A O 1
ATOM 726 N N . GLY A 1 99 ? -23.568 0.017 33.841 1.00 24.81 115 GLY A N 1
ATOM 727 C CA . GLY A 1 99 ? -23.908 1.428 33.933 1.00 26.75 115 GLY A CA 1
ATOM 728 C C . GLY A 1 99 ? -25.040 1.765 34.886 1.00 27.02 115 GLY A C 1
ATOM 729 O O . GLY A 1 99 ? -25.386 2.946 35.060 1.00 28.05 115 GLY A O 1
ATOM 730 N N . ARG A 1 100 ? -25.650 0.723 35.464 1.00 25.20 116 ARG A N 1
ATOM 731 C CA . ARG A 1 100 ? -26.768 0.869 36.389 1.00 24.87 116 ARG A CA 1
ATOM 732 C C . ARG A 1 100 ? -26.512 0.094 37.666 1.00 24.20 116 ARG A C 1
ATOM 733 O O . ARG A 1 100 ? -27.029 -0.993 37.865 1.00 22.09 116 ARG A O 1
ATOM 741 N N . PRO A 1 101 ? -25.699 0.663 38.564 1.00 25.18 117 PRO A N 1
ATOM 742 C CA . PRO A 1 101 ? -25.199 -0.131 39.664 1.00 24.66 117 PRO A CA 1
ATOM 743 C C . PRO A 1 101 ? -26.299 -0.583 40.628 1.00 22.57 117 PRO A C 1
ATOM 744 O O . PRO A 1 101 ? -26.115 -1.593 41.279 1.00 22.85 117 PRO A O 1
ATOM 748 N N . ASP A 1 102 ? -27.411 0.162 40.667 1.00 20.73 118 ASP A N 1
ATOM 749 C CA . ASP A 1 102 ? -28.538 -0.092 41.567 1.00 19.49 118 ASP A CA 1
ATOM 750 C C . ASP A 1 102 ? -29.486 -1.160 41.027 1.00 16.78 118 ASP A C 1
ATOM 751 O O . ASP A 1 102 ? -30.339 -1.656 41.786 1.00 17.57 118 ASP A O 1
ATOM 756 N N . MET A 1 103 ? -29.314 -1.537 39.757 1.00 14.08 119 MET A N 1
ATOM 757 C CA A MET A 1 103 ? -30.321 -2.390 39.119 0.50 13.27 119 MET A CA 1
ATOM 758 C CA B MET A 1 103 ? -30.281 -2.390 39.022 0.50 13.21 119 MET A CA 1
ATOM 759 C C . MET A 1 103 ? -30.023 -3.881 39.208 1.00 12.89 119 MET A C 1
ATOM 760 O O . MET A 1 103 ? -28.861 -4.324 39.099 1.00 14.38 119 MET A O 1
ATOM 769 N N . LYS A 1 104 ? -31.086 -4.657 39.431 1.00 11.55 120 LYS A N 1
ATOM 770 C CA . LYS A 1 104 ? -30.964 -6.122 39.414 1.00 11.66 120 LYS A CA 1
ATOM 771 C C . LYS A 1 104 ? -32.159 -6.694 38.662 1.00 11.28 120 LYS A C 1
ATOM 772 O O . LYS A 1 104 ? -33.282 -6.153 38.713 1.00 11.33 120 LYS A O 1
ATOM 778 N N . THR A 1 105 ? -31.931 -7.814 37.993 1.00 11.30 121 THR A N 1
ATOM 779 C CA . THR A 1 105 ? -32.990 -8.489 37.260 1.00 11.24 121 THR A CA 1
ATOM 780 C C . THR A 1 105 ? -33.023 -9.965 37.650 1.00 11.99 121 THR A C 1
ATOM 781 O O . THR A 1 105 ? -31.985 -10.616 37.699 1.00 12.76 121 THR A O 1
ATOM 785 N N . GLU A 1 106 ? -34.217 -10.470 37.929 1.00 12.40 122 GLU A N 1
ATOM 786 C CA . GLU A 1 106 ? -34.437 -11.872 38.170 1.00 13.45 122 GLU A CA 1
ATOM 787 C C . GLU A 1 106 ? -35.353 -12.421 37.077 1.00 13.04 122 GLU A C 1
ATOM 788 O O . GLU A 1 106 ? -36.261 -11.729 36.619 1.00 12.73 122 GLU A O 1
ATOM 794 N N . LEU A 1 107 ? -35.105 -13.667 36.635 1.00 14.18 123 LEU A N 1
ATOM 795 C CA . LEU A 1 107 ? -35.899 -14.284 35.565 1.00 14.88 123 LEU A CA 1
ATOM 796 C C . LEU A 1 107 ? -36.808 -15.365 36.099 1.00 15.69 123 LEU A C 1
ATOM 797 O O . LEU A 1 107 ? -36.413 -16.134 36.987 1.00 17.52 123 LEU A O 1
ATOM 802 N N . PHE A 1 108 ? -38.013 -15.433 35.538 1.00 15.79 124 PHE A N 1
ATOM 803 C CA . PHE A 1 108 ? -39.028 -16.368 35.970 1.00 17.85 124 PHE A CA 1
ATOM 804 C C . PHE A 1 108 ? -39.686 -17.000 34.766 1.00 20.37 124 PHE A C 1
ATOM 805 O O . PHE A 1 108 ? -39.808 -16.371 33.712 1.00 18.30 124 PHE A O 1
ATOM 813 N N . SER A 1 109 ? -40.108 -18.257 34.913 1.00 23.66 125 SER A N 1
ATOM 814 C CA . SER A 1 109 ? -40.924 -18.881 33.874 1.00 26.89 125 SER A CA 1
ATOM 815 C C . SER A 1 109 ? -42.313 -18.242 33.904 1.00 28.37 125 SER A C 1
ATOM 816 O O . SER A 1 109 ? -42.693 -17.567 34.869 1.00 28.23 125 SER A O 1
ATOM 819 N N . SER A 1 110 ? -43.056 -18.374 32.813 1.00 30.95 126 SER A N 1
ATOM 820 C CA . SER A 1 110 ? -44.423 -17.885 32.818 1.00 32.59 126 SER A CA 1
ATOM 821 C C . SER A 1 110 ? -45.339 -19.006 32.385 1.00 34.94 126 SER A C 1
ATOM 822 O O . SER A 1 110 ? -44.879 -20.069 31.948 1.00 36.56 126 SER A O 1
ATOM 825 N N . SER A 1 111 ? -46.635 -18.781 32.520 1.00 36.51 127 SER A N 1
ATOM 826 C CA . SER A 1 111 ? -47.612 -19.817 32.205 1.00 39.13 127 SER A CA 1
ATOM 827 C C . SER A 1 111 ? -47.615 -20.232 30.730 1.00 39.46 127 SER A C 1
ATOM 828 O O . SER A 1 111 ? -47.882 -21.395 30.411 1.00 41.27 127 SER A O 1
ATOM 831 N N . CYS A 1 112 ? -47.307 -19.291 29.839 1.00 38.06 128 CYS A N 1
ATOM 832 C CA . CYS A 1 112 ? -47.383 -19.554 28.404 1.00 38.49 128 CYS A CA 1
ATOM 833 C C . CYS A 1 112 ? -46.080 -20.013 27.784 1.00 37.79 128 CYS A C 1
ATOM 834 O O . CYS A 1 112 ? -45.013 -19.537 28.173 1.00 35.57 128 CYS A O 1
ATOM 837 N N . PRO A 1 113 ? -46.169 -20.921 26.790 1.00 38.21 129 PRO A N 1
ATOM 838 C CA . PRO A 1 113 ? -44.978 -21.601 26.269 1.00 37.95 129 PRO A CA 1
ATOM 839 C C . PRO A 1 113 ? -43.873 -20.644 25.815 1.00 35.49 129 PRO A C 1
ATOM 840 O O . PRO A 1 113 ? -42.698 -20.798 26.217 1.00 36.79 129 PRO A O 1
ATOM 844 N N . GLY A 1 114 ? -44.246 -19.651 25.022 1.00 31.59 130 GLY A N 1
ATOM 845 C CA . GLY A 1 114 ? -43.250 -18.776 24.443 1.00 27.31 130 GLY A CA 1
ATOM 846 C C . GLY A 1 114 ? -42.929 -17.607 25.336 1.00 23.85 130 GLY A C 1
ATOM 847 O O . GLY A 1 114 ? -42.338 -16.645 24.863 1.00 20.62 130 GLY A O 1
ATOM 848 N N . GLY A 1 115 ? -43.303 -17.694 26.621 1.00 22.10 131 GLY A N 1
ATOM 849 C CA . GLY A 1 115 ? -43.152 -16.520 27.533 1.00 20.10 131 GLY A CA 1
ATOM 850 C C . GLY A 1 115 ? -41.972 -16.543 28.480 1.00 18.96 131 GLY A C 1
ATOM 851 O O . GLY A 1 115 ? -41.358 -17.582 28.699 1.00 20.29 131 GLY A O 1
ATOM 852 N N . ILE A 1 116 ? -41.643 -15.372 29.032 1.00 16.90 132 ILE A N 1
ATOM 853 C CA . ILE A 1 116 ? -40.647 -15.250 30.100 1.00 16.65 132 ILE A CA 1
ATOM 854 C C . ILE A 1 116 ? -41.037 -13.994 30.882 1.00 14.88 132 ILE A C 1
ATOM 855 O O . ILE A 1 116 ? -41.550 -13.010 30.299 1.00 14.91 132 ILE A O 1
ATOM 860 N N . MET A 1 117 ? -40.802 -14.025 32.187 1.00 13.80 133 MET A N 1
ATOM 861 C CA . MET A 1 117 ? -41.125 -12.877 33.049 1.00 13.81 133 MET A CA 1
ATOM 862 C C . MET A 1 117 ? -39.867 -12.413 33.775 1.00 14.00 133 MET A C 1
ATOM 863 O O . MET A 1 117 ? -39.076 -13.221 34.247 1.00 15.02 133 MET A O 1
ATOM 868 N N . LEU A 1 118 ? -39.682 -11.110 33.815 1.00 11.46 134 LEU A N 1
ATOM 869 C CA . LEU A 1 118 ? -38.576 -10.528 34.575 1.00 11.70 134 LEU A CA 1
ATOM 870 C C . LEU A 1 118 ? -39.159 -9.832 35.814 1.00 11.98 134 LEU A C 1
ATOM 871 O O . LEU A 1 118 ? -40.267 -9.289 35.774 1.00 13.09 134 LEU A O 1
ATOM 876 N N . ASN A 1 119 ? -38.402 -9.820 36.908 1.00 11.86 135 ASN A N 1
ATOM 877 C CA . ASN A 1 119 ? -38.625 -8.808 37.959 1.00 11.23 135 ASN A CA 1
ATOM 878 C C . ASN A 1 119 ? -37.386 -7.936 37.985 1.00 11.09 135 ASN A C 1
ATOM 879 O O . ASN A 1 119 ? -36.265 -8.447 38.155 1.00 11.58 135 ASN A O 1
ATOM 884 N N . GLU A 1 120 ? -37.576 -6.635 37.755 1.00 9.25 136 GLU A N 1
ATOM 885 C CA . GLU A 1 120 ? -36.472 -5.669 37.847 1.00 9.68 136 GLU A CA 1
ATOM 886 C C . GLU A 1 120 ? -36.569 -4.930 39.146 1.00 9.40 136 GLU A C 1
ATOM 887 O O . GLU A 1 120 ? -37.668 -4.523 39.514 1.00 10.69 136 GLU A O 1
ATOM 893 N N . THR A 1 121 ? -35.440 -4.700 39.802 1.00 9.59 137 THR A N 1
ATOM 894 C CA . THR A 1 121 ? -35.450 -3.790 40.953 1.00 9.40 137 THR A CA 1
ATOM 895 C C . THR A 1 121 ? -34.374 -2.751 40.736 1.00 10.76 137 THR A C 1
ATOM 896 O O . THR A 1 121 ? -33.320 -2.996 40.112 1.00 11.57 137 THR A O 1
ATOM 900 N N . GLY A 1 122 ? -34.640 -1.572 41.264 1.00 10.92 138 GLY A N 1
ATOM 901 C CA . GLY A 1 122 ? -33.614 -0.551 41.323 1.00 11.07 138 GLY A CA 1
ATOM 902 C C . GLY A 1 122 ? -33.843 0.277 42.564 1.00 11.04 138 GLY A C 1
ATOM 903 O O . GLY A 1 122 ? -34.601 -0.118 43.475 1.00 11.19 138 GLY A O 1
ATOM 904 N N . GLN A 1 123 ? -33.215 1.453 42.617 1.00 10.56 139 GLN A N 1
ATOM 905 C CA A GLN A 1 123 ? -33.371 2.319 43.781 0.50 10.48 139 GLN A CA 1
ATOM 906 C CA B GLN A 1 123 ? -33.362 2.312 43.795 0.50 11.47 139 GLN A CA 1
ATOM 907 C C . GLN A 1 123 ? -34.812 2.744 43.976 1.00 11.28 139 GLN A C 1
ATOM 908 O O . GLN A 1 123 ? -35.329 3.577 43.212 1.00 12.05 139 GLN A O 1
ATOM 919 N N . GLY A 1 124 ? -35.492 2.205 44.995 1.00 10.52 140 GLY A N 1
ATOM 920 C CA . GLY A 1 124 ? -36.857 2.627 45.291 1.00 10.61 140 GLY A CA 1
ATOM 921 C C . GLY A 1 124 ? -37.985 1.939 44.534 1.00 10.18 140 GLY A C 1
ATOM 922 O O . GLY A 1 124 ? -39.136 2.251 44.819 1.00 12.37 140 GLY A O 1
ATOM 923 N N . TYR A 1 125 ? -37.693 1.049 43.586 1.00 11.05 141 TYR A N 1
ATOM 924 C CA . TYR A 1 125 ? -38.818 0.441 42.816 1.00 11.23 141 TYR A CA 1
ATOM 925 C C . TYR A 1 125 ? -38.534 -0.983 42.337 1.00 10.69 141 TYR A C 1
ATOM 926 O O . TYR A 1 125 ? -37.386 -1.431 42.264 1.00 9.12 141 TYR A O 1
ATOM 935 N N . GLN A 1 126 ? -39.637 -1.679 42.071 1.00 10.47 142 GLN A N 1
ATOM 936 C CA . GLN A 1 126 ? -39.608 -2.980 41.436 1.00 11.20 142 GLN A CA 1
ATOM 937 C C . GLN A 1 126 ? -40.706 -3.042 40.387 1.00 10.72 142 GLN A C 1
ATOM 938 O O . GLN A 1 126 ? -41.687 -2.265 40.433 1.00 10.47 142 GLN A O 1
ATOM 944 N N . ARG A 1 127 ? -40.554 -3.938 39.410 1.00 9.64 143 ARG A N 1
ATOM 945 C CA . ARG A 1 127 ? -41.636 -4.142 38.433 1.00 9.50 143 ARG A CA 1
ATOM 946 C C . ARG A 1 127 ? -41.466 -5.501 37.809 1.00 9.42 143 ARG A C 1
ATOM 947 O O . ARG A 1 127 ? -40.327 -5.968 37.651 1.00 10.84 143 ARG A O 1
ATOM 955 N N . PHE A 1 128 ? -42.592 -6.106 37.436 1.00 9.40 144 PHE A N 1
ATOM 956 C CA . PHE A 1 128 ? -42.574 -7.331 36.661 1.00 9.50 144 PHE A CA 1
ATOM 957 C C . PHE A 1 128 ? -42.815 -7.003 35.209 1.00 9.99 144 PHE A C 1
ATOM 958 O O . PHE A 1 128 ? -43.667 -6.164 34.901 1.00 11.23 144 PHE A O 1
ATOM 966 N N . LEU A 1 129 ? -42.107 -7.688 34.317 1.00 10.31 145 LEU A N 1
ATOM 967 C CA . LEU A 1 129 ? -42.195 -7.357 32.869 1.00 10.43 145 LEU A CA 1
ATOM 968 C C . LEU A 1 129 ? -42.366 -8.666 32.091 1.00 10.72 145 LEU A C 1
ATOM 969 O O . LEU A 1 129 ? -41.647 -9.607 32.367 1.00 12.16 145 LEU A O 1
ATOM 974 N N . LEU A 1 130 ? -43.341 -8.709 31.183 1.00 11.14 146 LEU A N 1
ATOM 975 C CA . LEU A 1 130 ? -43.720 -9.946 30.480 1.00 11.19 146 LEU A CA 1
ATOM 976 C C . LEU A 1 130 ? -43.278 -9.848 29.017 1.00 11.28 146 LEU 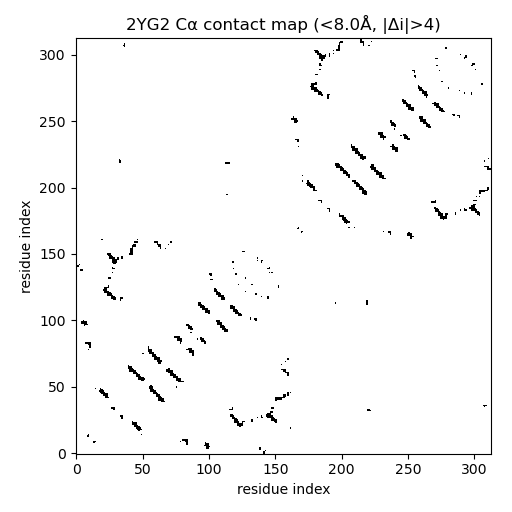A C 1
ATOM 977 O O . LEU A 1 130 ? -43.552 -8.844 28.344 1.00 11.14 146 LEU A O 1
ATOM 982 N N . TYR A 1 131 ? -42.547 -10.866 28.566 1.00 11.45 147 TYR A N 1
ATOM 983 C CA . TYR A 1 131 ? -42.070 -10.959 27.166 1.00 11.88 147 TYR A CA 1
ATOM 984 C C . TYR A 1 131 ? -42.561 -12.250 26.548 1.00 12.85 147 TYR A C 1
ATOM 985 O O . TYR A 1 131 ? -42.888 -13.219 27.259 1.00 14.77 147 TYR A O 1
ATOM 994 N N . ASN A 1 132 ? -42.616 -12.278 25.221 1.00 12.47 148 ASN A N 1
ATOM 995 C CA . ASN A 1 132 ? -42.995 -13.517 24.530 1.00 13.74 148 ASN A CA 1
ATOM 996 C C . ASN A 1 132 ? -42.265 -13.599 23.214 1.00 13.82 148 ASN A C 1
ATOM 997 O O . ASN A 1 132 ? -41.908 -12.574 22.628 1.00 13.63 148 ASN A O 1
ATOM 1002 N N . ARG A 1 133 ? -42.067 -14.825 22.749 1.00 14.86 149 ARG A N 1
ATOM 1003 C CA . ARG A 1 133 ? -41.499 -15.051 21.408 1.00 15.41 149 ARG A CA 1
ATOM 1004 C C . ARG A 1 133 ? -42.429 -14.538 20.327 1.00 15.68 149 ARG A C 1
ATOM 1005 O O . ARG A 1 133 ? -41.980 -14.198 19.220 1.00 15.55 149 ARG A O 1
ATOM 1013 N N . SER A 1 134 ? -43.727 -14.512 20.640 1.00 15.59 150 SER A N 1
ATOM 1014 C CA . SER A 1 134 ? -44.727 -13.995 19.717 1.00 16.44 150 SER A CA 1
ATOM 1015 C C . SER A 1 134 ? -45.034 -12.529 20.002 1.00 15.59 150 SER A C 1
ATOM 1016 O O . SER A 1 134 ? -45.128 -12.147 21.166 1.00 15.23 150 SER A O 1
ATOM 1019 N N . PRO A 1 135 ? -45.218 -11.714 18.953 1.00 16.77 151 PRO A N 1
ATOM 1020 C CA . PRO A 1 135 ? -45.575 -10.312 19.211 1.00 15.87 151 PRO A CA 1
ATOM 1021 C C . PRO A 1 135 ? -47.015 -10.157 19.672 1.00 17.13 151 PRO A C 1
ATOM 1022 O O . PRO A 1 135 ? -47.359 -9.112 20.205 1.00 16.75 151 PRO A O 1
ATOM 1026 N N . HIS A 1 136 ? -47.818 -11.210 19.493 1.00 18.14 152 HIS A N 1
ATOM 1027 C CA . HIS A 1 136 ? -49.248 -11.178 19.838 1.00 19.70 152 HIS A CA 1
ATOM 1028 C C . HIS A 1 136 ? -49.676 -12.503 20.440 1.00 20.24 152 HIS A C 1
ATOM 1029 O O . HIS A 1 136 ? -50.419 -13.265 19.799 1.00 21.44 152 HIS A O 1
ATOM 1036 N N . PRO A 1 137 ? -49.216 -12.790 21.670 1.00 19.07 153 PRO A N 1
ATOM 1037 C CA . PRO A 1 137 ? -49.508 -14.061 22.318 1.00 21.61 153 PRO A CA 1
ATOM 1038 C C . PRO A 1 137 ? -50.990 -14.132 22.720 1.00 23.32 153 PRO A C 1
ATOM 1039 O O . PRO A 1 137 ? -51.639 -13.094 22.773 1.00 23.23 153 PRO A O 1
ATOM 1043 N N . PRO A 1 138 ? -51.522 -15.342 22.961 1.00 26.16 154 PRO A N 1
ATOM 1044 C CA . PRO A 1 138 ? -52.918 -15.449 23.368 1.00 28.30 154 PRO A CA 1
ATOM 1045 C C . PRO A 1 138 ? -53.237 -14.568 24.557 1.00 28.69 154 PRO A C 1
ATOM 1046 O O . PRO A 1 138 ? -52.390 -14.392 25.451 1.0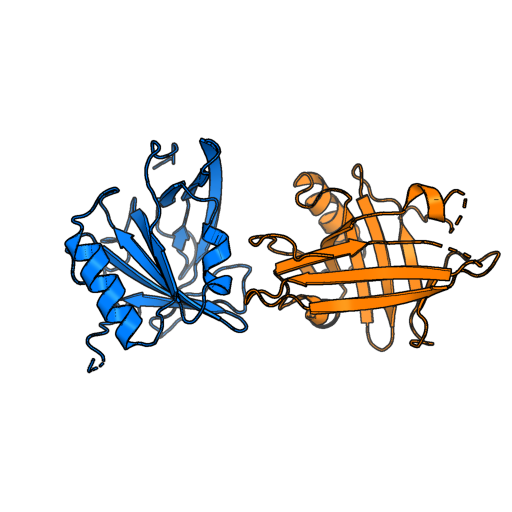0 26.90 154 PRO A O 1
ATOM 1050 N N . GLU A 1 139 ? -54.448 -14.013 24.575 1.00 30.31 155 GLU A N 1
ATOM 1051 C CA . GLU A 1 139 ? -54.865 -13.143 25.689 1.00 31.86 155 GLU A CA 1
ATOM 1052 C C . GLU A 1 139 ? -54.760 -13.829 27.060 1.00 31.91 155 GLU A C 1
ATOM 1053 O O . GLU A 1 139 ? -54.466 -13.166 28.068 1.00 29.74 155 GLU A O 1
ATOM 1059 N N . LYS A 1 140 ? -54.910 -15.158 27.094 1.00 33.11 156 LYS A N 1
ATOM 1060 C CA . LYS A 1 140 ? -54.744 -15.926 28.356 1.00 34.54 156 LYS A CA 1
ATOM 1061 C C . LYS A 1 140 ? -53.375 -15.751 29.022 1.00 32.85 156 LYS A C 1
ATOM 1062 O O . LYS A 1 140 ? -53.268 -15.799 30.255 1.00 33.03 156 LYS A O 1
ATOM 1068 N N . CYS A 1 141 ? -52.335 -15.543 28.216 1.00 31.31 157 CYS A N 1
ATOM 1069 C CA . CYS A 1 141 ? -50.989 -15.357 28.740 1.00 30.28 157 CYS A CA 1
ATOM 1070 C C . CYS A 1 141 ? -50.943 -14.067 29.534 1.00 28.17 157 CYS A C 1
ATOM 1071 O O . CYS A 1 141 ? -50.358 -14.018 30.622 1.00 27.43 157 CYS A O 1
ATOM 1074 N N . VAL A 1 142 ? -51.558 -13.031 28.971 1.00 26.38 158 VAL A N 1
ATOM 1075 C CA . VAL A 1 142 ? -51.608 -11.713 29.593 1.00 25.35 158 VAL A CA 1
ATOM 1076 C C . VAL A 1 142 ? -52.439 -11.787 30.880 1.00 24.62 158 VAL A C 1
ATOM 1077 O O . VAL A 1 142 ? -52.077 -11.229 31.912 1.00 22.15 158 VAL A O 1
ATOM 1081 N N . GLU A 1 143 ? -53.560 -12.508 30.824 1.00 24.83 159 GLU A N 1
ATOM 1082 C CA . GLU A 1 143 ? -54.414 -12.636 32.008 1.00 25.59 159 GLU A CA 1
ATOM 1083 C C . GLU A 1 143 ? -53.729 -13.341 33.151 1.00 25.03 159 GLU A C 1
ATOM 1084 O O . GLU A 1 143 ? -53.877 -12.930 34.298 1.00 25.41 159 GLU A O 1
ATOM 1090 N N . GLU A 1 144 ? -52.992 -14.404 32.847 1.00 25.03 160 GLU A N 1
ATOM 1091 C CA . GLU A 1 144 ? -52.324 -15.175 33.891 1.00 25.99 160 GLU A CA 1
ATOM 1092 C C . GLU A 1 144 ? -51.207 -14.356 34.535 1.00 24.26 160 GLU A C 1
ATOM 1093 O O . GLU A 1 144 ? -50.979 -14.454 35.747 1.00 24.48 160 GLU A O 1
ATOM 1099 N N . PHE A 1 145 ? -50.533 -13.555 33.714 1.00 21.25 161 PHE A N 1
ATOM 1100 C CA . PHE A 1 145 ? -49.494 -12.626 34.195 1.00 18.51 161 PHE A CA 1
ATOM 1101 C C . PHE A 1 145 ? -50.095 -11.585 35.116 1.00 18.53 161 PHE A C 1
ATOM 1102 O O . PHE A 1 145 ? -49.577 -11.328 36.183 1.00 17.56 161 PHE A O 1
ATOM 1110 N N . LYS A 1 146 ? -51.206 -10.992 34.705 1.00 19.17 162 LYS A N 1
ATOM 1111 C CA . LYS A 1 146 ? -51.867 -9.969 35.510 1.00 20.71 162 LYS A CA 1
ATOM 1112 C C . LYS A 1 146 ? -52.327 -10.543 36.849 1.00 21.41 162 LYS A C 1
ATOM 1113 O O . LYS A 1 146 ? -52.219 -9.893 37.887 1.00 21.11 162 LYS A O 1
ATOM 1119 N N . SER A 1 147 ? -52.819 -11.775 36.829 1.00 23.72 163 SER A N 1
ATOM 1120 C CA . SER A 1 147 ? -53.305 -12.398 38.045 1.00 25.08 163 SER A CA 1
ATOM 1121 C C . SER A 1 147 ? -52.190 -12.728 39.015 1.00 23.87 163 SER A C 1
ATOM 1122 O O . SER A 1 147 ? -52.333 -12.473 40.221 1.00 25.12 163 SER A O 1
ATOM 1125 N N . LEU A 1 148 ? -51.101 -13.288 38.498 1.00 22.14 164 LEU A N 1
ATOM 1126 C CA . LEU A 1 148 ? -49.945 -13.641 39.290 1.00 21.36 164 LEU A CA 1
ATOM 1127 C C . LEU A 1 148 ? -49.399 -12.390 39.936 1.00 20.01 164 LEU A C 1
ATOM 1128 O O . LEU A 1 148 ? -49.157 -12.370 41.147 1.00 19.89 164 LEU A O 1
ATOM 1133 N N . THR A 1 149 ? -49.230 -11.337 39.140 1.00 17.97 165 THR A N 1
ATOM 1134 C CA . THR A 1 149 ? -48.595 -10.122 39.683 1.00 16.76 165 THR A CA 1
ATOM 1135 C C . THR A 1 149 ? -49.529 -9.386 40.651 1.00 18.18 165 THR A C 1
ATOM 1136 O O . THR A 1 149 ? -49.067 -8.840 41.656 1.00 17.70 165 THR A O 1
ATOM 1140 N N . SER A 1 150 ? -50.836 -9.406 40.382 1.00 20.02 166 SER A N 1
ATOM 1141 C CA . SER A 1 150 ? -51.790 -8.768 41.307 1.00 22.17 166 SER A CA 1
ATOM 1142 C C . SER A 1 150 ? -51.719 -9.439 42.682 1.00 23.20 166 SER A C 1
ATOM 1143 O O . SER A 1 150 ? -51.742 -8.777 43.731 1.00 23.22 166 SER A O 1
ATOM 1146 N N . CYS A 1 151 ? -51.573 -10.750 42.671 1.00 24.59 167 CYS A N 1
ATOM 1147 C CA . CYS A 1 151 ? -51.507 -11.490 43.925 1.00 27.84 167 CYS A CA 1
ATOM 1148 C C . CYS A 1 151 ? -50.235 -11.236 44.687 1.00 25.48 167 CYS A C 1
ATOM 1149 O O . CYS A 1 151 ? -50.211 -11.353 45.915 1.00 27.10 167 CYS A O 1
ATOM 1152 N N . LEU A 1 152 ? -49.194 -10.837 43.965 1.00 23.44 168 LEU A N 1
ATOM 1153 C CA . LEU A 1 152 ? -47.925 -10.459 44.566 1.00 21.72 168 LEU A CA 1
ATOM 1154 C C . LEU A 1 152 ? -47.865 -8.969 44.939 1.00 20.72 168 LEU A C 1
ATOM 1155 O O . LEU A 1 152 ? -46.813 -8.436 45.307 1.00 20.42 168 LEU A O 1
ATOM 1160 N N . ASP A 1 153 ? -49.010 -8.318 44.843 1.00 21.24 169 ASP A N 1
ATOM 1161 C CA . ASP A 1 153 ? -49.167 -6.915 45.191 1.00 20.24 169 ASP A CA 1
ATOM 1162 C C . ASP A 1 153 ? -48.591 -5.931 44.186 1.00 18.65 169 ASP A C 1
ATOM 1163 O O . ASP A 1 153 ? -48.368 -4.781 44.523 1.00 18.56 169 ASP A O 1
ATOM 1168 N N . SER A 1 154 ? -48.408 -6.374 42.936 1.00 17.08 170 SER A N 1
ATOM 1169 C CA . SER A 1 154 ? -48.072 -5.449 41.832 1.00 15.60 170 SER A CA 1
ATOM 1170 C C . SER A 1 154 ? -49.325 -5.271 40.957 1.00 16.21 170 SER A C 1
ATOM 1171 O O . SER A 1 154 ? -49.485 -5.960 39.946 1.00 16.33 170 SER A O 1
ATOM 1174 N N . LYS A 1 155 ? -50.233 -4.390 41.401 1.00 16.27 171 LYS A N 1
ATOM 1175 C CA . LYS A 1 155 ? -51.553 -4.247 40.804 1.00 17.77 171 LYS A CA 1
ATOM 1176 C C . LYS A 1 155 ? -51.644 -3.158 39.731 1.00 17.88 171 LYS A C 1
ATOM 1177 O O . LYS A 1 155 ? -52.641 -3.089 39.000 1.00 19.55 171 LYS A O 1
ATOM 1183 N N . ALA A 1 156 ? -50.675 -2.247 39.694 1.00 16.79 172 ALA A N 1
ATOM 1184 C CA . ALA A 1 156 ? -50.626 -1.295 38.565 1.00 16.13 172 ALA A CA 1
ATOM 1185 C C . ALA A 1 156 ? -50.174 -2.019 37.319 1.00 15.50 172 ALA A C 1
ATOM 1186 O O . ALA A 1 156 ? -49.198 -2.747 37.360 1.00 15.35 172 ALA A O 1
ATOM 1188 N N . PHE A 1 157 ? -50.891 -1.825 36.222 1.00 15.31 173 PHE A N 1
ATOM 1189 C CA . PHE A 1 157 ? -50.698 -2.662 35.041 1.00 15.58 173 PHE A CA 1
ATOM 1190 C C . PHE A 1 157 ? -50.505 -1.840 33.782 1.00 15.77 173 PHE A C 1
ATOM 1191 O O . PHE A 1 157 ? -51.042 -0.737 33.673 1.00 18.36 173 PHE A O 1
ATOM 1199 N N . LEU A 1 158 ? -49.727 -2.356 32.836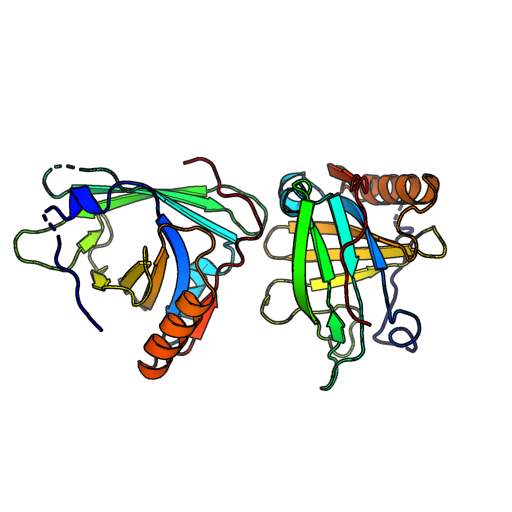 1.00 15.23 174 LEU A N 1
ATOM 1200 C CA . LEU A 1 158 ? -49.540 -1.693 31.553 1.00 16.49 174 LEU A CA 1
ATOM 1201 C C . LEU A 1 158 ? -49.574 -2.781 30.508 1.00 15.68 174 LEU A C 1
ATOM 1202 O O . LEU A 1 158 ? -48.854 -3.770 30.626 1.00 16.30 174 LEU A O 1
ATOM 1207 N N . LEU A 1 159 ? -50.409 -2.617 29.485 1.00 16.76 175 LEU A N 1
ATOM 1208 C CA . LEU A 1 159 ? -50.365 -3.545 28.346 1.00 15.86 175 LEU A CA 1
ATOM 1209 C C . LEU A 1 159 ? -49.831 -2.782 27.138 1.00 15.68 175 LEU A C 1
ATOM 1210 O O . LEU A 1 159 ? -50.421 -1.760 26.764 1.00 16.60 175 LEU A O 1
ATOM 1215 N N . THR A 1 160 ? -48.748 -3.247 26.493 1.00 15.12 176 THR A N 1
ATOM 1216 C CA . THR A 1 160 ? -48.330 -2.546 25.270 1.00 16.07 176 THR A CA 1
ATOM 1217 C C . THR A 1 160 ? -49.387 -2.723 24.173 1.00 16.89 176 THR A C 1
ATOM 1218 O O . THR A 1 160 ? -49.958 -3.836 24.011 1.00 16.47 176 THR A O 1
ATOM 1222 N N . PRO A 1 161 ? -49.711 -1.628 23.435 1.00 17.38 177 PRO A N 1
ATOM 1223 C CA . PRO A 1 161 ? -50.814 -1.737 22.487 1.00 19.00 177 PRO A CA 1
ATOM 1224 C C . PRO A 1 161 ? -50.476 -2.581 21.255 1.00 18.99 177 PRO A C 1
ATOM 1225 O O . PRO A 1 161 ? -51.361 -3.267 20.721 1.00 19.75 177 PRO A O 1
ATOM 1229 N N . ARG A 1 162 ? -49.220 -2.529 20.813 1.00 17.73 178 ARG A N 1
ATOM 1230 C CA . ARG A 1 162 ? -48.746 -3.309 19.667 1.00 18.49 178 ARG A CA 1
ATOM 1231 C C . ARG A 1 162 ? -49.670 -3.158 18.443 1.00 19.98 178 ARG A C 1
ATOM 1232 O O . ARG A 1 162 ? -50.100 -4.141 17.811 1.00 20.39 178 ARG A O 1
ATOM 1240 N N . ASN A 1 163 ? -50.004 -1.900 18.157 1.00 20.95 179 ASN A N 1
ATOM 1241 C CA . ASN A 1 163 ? -50.861 -1.560 17.009 1.00 22.67 179 ASN A CA 1
ATOM 1242 C C . ASN A 1 163 ? -50.081 -1.211 15.757 1.00 22.77 179 ASN A C 1
ATOM 1243 O O . ASN A 1 163 ? -50.671 -1.082 14.663 1.00 23.84 179 ASN A O 1
ATOM 1248 N N . GLN A 1 164 ? -48.779 -1.014 15.915 1.00 21.50 180 GLN A N 1
ATOM 1249 C CA . GLN A 1 164 ? -47.887 -0.680 14.808 1.00 22.86 180 GLN A CA 1
ATOM 1250 C C . GLN A 1 164 ? -46.931 -1.831 14.555 1.00 22.45 180 GLN A C 1
ATOM 1251 O O . GLN A 1 164 ? -46.806 -2.721 15.396 1.00 21.89 180 GLN A O 1
ATOM 1257 N N . GLU A 1 165 ? -46.291 -1.806 13.385 1.00 23.32 181 GLU A N 1
ATOM 1258 C CA . GLU A 1 165 ? -45.305 -2.804 13.020 1.00 23.77 181 GLU A CA 1
ATOM 1259 C C . GLU A 1 165 ? -44.093 -2.709 13.932 1.00 22.54 181 GLU A C 1
ATOM 1260 O O . GLU A 1 165 ? -43.749 -1.635 14.437 1.00 22.78 181 GLU A O 1
ATOM 1266 N N . ALA A 1 166 ? -43.447 -3.847 14.149 1.00 21.89 182 ALA A N 1
ATOM 1267 C CA . ALA A 1 166 ? -42.136 -3.846 14.786 1.00 21.47 182 ALA A CA 1
ATOM 1268 C C . ALA A 1 166 ? -41.162 -3.027 13.939 1.00 22.52 182 ALA A C 1
ATOM 1269 O O . ALA A 1 166 ? -41.319 -2.911 12.713 1.00 22.97 182 ALA A O 1
ATOM 1271 N N . CYS A 1 167 ? -40.185 -2.421 14.603 1.00 22.36 183 CYS A N 1
ATOM 1272 C CA . CYS A 1 167 ? -39.052 -1.803 13.930 1.00 23.72 183 CYS A CA 1
ATOM 1273 C C . CYS A 1 167 ? -38.011 -2.849 13.528 1.00 24.37 183 CYS A C 1
ATOM 1274 O O . CYS A 1 167 ? -37.965 -3.956 14.083 1.00 24.32 183 CYS A O 1
ATOM 1277 N N . GLU A 1 168 ? -37.182 -2.495 12.551 1.00 26.49 184 GLU A N 1
ATOM 1278 C CA . GLU A 1 168 ? -36.046 -3.339 12.186 1.00 28.01 184 GLU A CA 1
ATOM 1279 C C . GLU A 1 168 ? -35.062 -3.483 13.349 1.00 27.46 184 GLU A C 1
ATOM 1280 O O . GLU A 1 168 ? -34.800 -2.524 14.053 1.00 27.05 184 GLU A O 1
ATOM 1286 N N . LEU A 1 169 ? -34.552 -4.699 13.544 1.00 27.90 185 LEU A N 1
ATOM 1287 C CA . LEU A 1 169 ? -33.500 -4.997 14.514 1.00 28.86 185 LEU A CA 1
ATOM 1288 C C . LEU A 1 169 ? -32.626 -6.092 13.903 1.00 30.69 185 LEU A C 1
ATOM 1289 O O . LEU A 1 169 ? -33.114 -7.190 13.620 1.00 30.94 185 LEU A O 1
ATOM 1294 N N . SER A 1 170 ? -31.344 -5.807 13.714 1.00 32.82 186 SER A N 1
ATOM 1295 C CA . SER A 1 170 ? -30.449 -6.771 13.054 1.00 35.01 186 SER A CA 1
ATOM 1296 C C . SER A 1 170 ? -30.274 -8.066 13.865 1.00 35.28 186 SER A C 1
ATOM 1297 O O . SER A 1 170 ? -30.383 -8.063 15.097 1.00 34.22 186 SER A O 1
ATOM 1300 N N . ASN A 1 171 ? -30.014 -9.171 13.160 1.00 37.13 187 ASN A N 1
ATOM 1301 C CA . ASN A 1 171 ? -29.867 -10.485 13.799 1.00 37.84 187 ASN A CA 1
ATOM 1302 C C . ASN A 1 171 ? -28.580 -10.601 14.592 1.00 38.82 187 ASN A C 1
ATOM 1303 O O . ASN A 1 171 ? -28.556 -11.219 15.658 1.00 39.39 187 ASN A O 1
ATOM 1308 N N . ASN A 1 172 ? -27.535 -10.084 14.178 1.00 40.43 188 ASN A N 1
ATOM 1309 N N . LEU B 1 13 ? -10.925 25.577 29.384 1.00 73.49 29 LEU B N 1
ATOM 1310 C CA . LEU B 1 13 ? -12.193 26.030 30.029 1.00 70.52 29 LEU B CA 1
ATOM 1311 C C . LEU B 1 13 ? -12.436 27.522 29.791 1.00 71.06 29 LEU B C 1
ATOM 1312 O O . LEU B 1 13 ? -11.584 28.358 30.125 1.00 74.02 29 LEU B O 1
ATOM 1314 N N . THR B 1 14 ? -13.596 27.846 29.218 1.00 68.50 30 THR B N 1
ATOM 1315 C CA . THR B 1 14 ? -13.964 29.228 28.909 1.00 68.79 30 THR B CA 1
ATOM 1316 C C . THR B 1 14 ? -15.002 29.791 29.889 1.00 66.71 30 THR B C 1
ATOM 1317 O O . THR B 1 14 ? -16.188 29.461 29.812 1.00 63.77 30 THR B O 1
ATOM 1319 N N . THR B 1 15 ? -14.539 30.647 30.801 1.00 68.38 31 THR B N 1
ATOM 1320 C CA . THR B 1 15 ? -15.386 31.232 31.848 1.00 67.06 31 THR B CA 1
ATOM 1321 C C . THR B 1 15 ? -16.523 32.123 31.318 1.00 65.66 31 THR B C 1
ATOM 1322 O O . THR B 1 15 ? -16.374 32.805 30.297 1.00 66.77 31 THR B O 1
ATOM 1324 N N . LEU B 1 16 ? -17.660 32.088 32.016 1.00 63.37 32 LEU B N 1
ATOM 1325 C CA . LEU B 1 16 ? -18.810 32.958 31.730 1.00 62.02 32 LEU B CA 1
ATOM 1326 C C . LEU B 1 16 ? -19.029 33.944 32.886 1.00 63.15 32 LEU B C 1
ATOM 1327 O O . LEU B 1 16 ? -19.032 33.564 34.067 1.00 62.74 32 LEU B O 1
ATOM 1329 N N . GLY B 1 17 ? -19.174 35.218 32.532 1.00 64.65 33 GLY B N 1
ATOM 1330 C CA . GLY B 1 17 ? -19.372 36.281 33.511 1.00 66.08 33 GLY B CA 1
ATOM 1331 C C . GLY B 1 17 ? -20.839 36.460 33.844 1.00 64.00 33 GLY B C 1
ATOM 1332 O O . GLY B 1 17 ? -21.706 36.332 32.971 1.00 62.16 33 GLY B O 1
ATOM 1333 N N . VAL B 1 18 ? -21.113 36.766 35.109 1.00 64.55 34 VAL B N 1
ATOM 1334 C CA . VAL B 1 18 ? -22.479 36.989 35.573 1.00 62.92 34 VAL B CA 1
ATOM 1335 C C . VAL B 1 18 ? -22.732 38.455 35.964 1.00 65.27 34 VAL B C 1
ATOM 1336 O O . VAL B 1 18 ? -21.909 39.350 35.704 1.00 67.40 34 VAL B O 1
ATOM 1338 N N . GLU B 1 22 ? -27.120 41.635 30.854 1.00 51.04 38 GLU B N 1
ATOM 1339 C CA . GLU B 1 22 ? -27.942 40.731 30.020 1.00 48.73 38 GLU B CA 1
ATOM 1340 C C . GLU B 1 22 ? -27.970 39.295 30.509 1.00 46.14 38 GLU B C 1
ATOM 1341 O O . GLU B 1 22 ? -28.866 38.513 30.122 1.00 43.70 38 GLU B O 1
ATOM 1347 N N . PHE B 1 23 ? -27.010 38.931 31.360 1.00 45.92 39 PHE B N 1
ATOM 1348 C CA . PHE B 1 23 ? -26.886 37.544 31.801 1.00 43.71 39 PHE B CA 1
ATOM 1349 C C . PHE B 1 23 ? -28.171 36.933 32.385 1.00 41.08 39 PHE B C 1
ATOM 1350 O O . PHE B 1 23 ? -28.584 35.825 31.953 1.00 39.10 39 PHE B O 1
ATOM 1358 N N . PRO B 1 24 ? -28.804 37.616 33.374 1.00 41.59 40 PRO B N 1
ATOM 1359 C CA . PRO B 1 24 ? -30.029 37.012 33.919 1.00 40.24 40 PRO B CA 1
ATOM 1360 C C . PRO B 1 24 ? -31.080 36.821 32.813 1.00 38.32 40 PRO B C 1
ATOM 1361 O O . PRO B 1 24 ? -31.680 35.746 32.731 1.00 36.37 40 PRO B O 1
ATOM 1365 N N . GLU B 1 25 ? -31.270 37.844 31.969 1.00 38.37 41 GLU B N 1
ATOM 1366 C CA . GLU B 1 25 ? -32.222 37.776 30.848 1.00 37.19 41 GLU B CA 1
ATOM 1367 C C . GLU B 1 25 ? -32.017 36.558 29.963 1.00 33.85 41 GLU B C 1
ATOM 1368 O O . GLU B 1 25 ? -32.959 35.781 29.721 1.00 32.74 41 GLU B O 1
ATOM 1374 N N . VAL B 1 26 ? -30.797 36.419 29.443 1.00 32.43 42 VAL B N 1
ATOM 1375 C CA . VAL B 1 26 ? -30.516 35.387 28.451 1.00 30.55 42 VAL B CA 1
ATOM 1376 C C . VAL B 1 26 ? -30.787 34.004 29.026 1.00 27.87 42 VAL B C 1
ATOM 1377 O O . VAL B 1 26 ? -31.305 33.130 28.346 1.00 25.66 42 VAL B O 1
ATOM 1381 N N . HIS B 1 27 ? -30.458 33.807 30.299 1.00 27.53 43 HIS B N 1
ATOM 1382 C CA . HIS B 1 27 ? -30.566 32.479 30.906 1.00 26.73 43 HIS B CA 1
ATOM 1383 C C . HIS B 1 27 ? -31.852 32.165 31.670 1.00 25.33 43 HIS B C 1
ATOM 1384 O O . HIS B 1 27 ? -31.949 31.116 32.300 1.00 25.12 43 HIS B O 1
ATOM 1391 N N . LEU B 1 28 ? -32.844 33.056 31.610 1.00 26.29 44 LEU B N 1
ATOM 1392 C CA . LEU B 1 28 ? -34.135 32.781 32.234 1.00 25.19 44 LEU B CA 1
ATOM 1393 C C . LEU B 1 28 ? -34.696 31.485 31.641 1.00 23.71 44 LEU B C 1
ATOM 1394 O O . LEU B 1 28 ? -34.411 31.152 30.483 1.00 22.95 44 LEU B O 1
ATOM 1399 N N . GLY B 1 29 ? -35.492 30.769 32.416 1.00 22.49 45 GLY B N 1
ATOM 1400 C CA . GLY B 1 29 ? -36.272 29.657 31.830 1.00 20.80 45 GLY B CA 1
ATOM 1401 C C . GLY B 1 29 ? -35.668 28.309 32.153 1.00 19.23 45 GLY B C 1
ATOM 1402 O O . GLY B 1 29 ? -34.926 28.177 33.131 1.00 19.49 45 GLY B O 1
ATOM 1403 N N . GLN B 1 30 ? -35.992 27.312 31.335 1.00 17.93 46 GLN B N 1
ATOM 1404 C CA . GLN B 1 30 ? -35.750 25.924 31.684 1.00 17.21 46 GLN B CA 1
ATOM 1405 C C . GLN B 1 30 ? -34.423 25.361 31.233 1.00 16.84 46 GLN B C 1
ATOM 1406 O O . GLN B 1 30 ? -33.917 25.701 30.177 1.00 18.31 46 GLN B O 1
ATOM 1412 N N . TRP B 1 31 ? -33.868 24.489 32.064 1.00 15.66 47 TRP B N 1
ATOM 1413 C CA . TRP B 1 31 ? -32.601 23.835 31.773 1.00 15.77 47 TRP B CA 1
ATOM 1414 C C . TRP B 1 31 ? -32.741 22.388 32.278 1.00 15.39 47 TRP B C 1
ATOM 1415 O O . TRP B 1 31 ? -33.509 22.136 33.203 1.00 16.70 47 TRP B O 1
ATOM 1426 N N . TYR B 1 32 ? -32.008 21.462 31.679 1.00 15.50 48 TYR B N 1
ATOM 1427 C CA . TYR B 1 32 ? -32.039 20.039 32.073 1.00 15.36 48 TYR B CA 1
ATOM 1428 C C . TYR B 1 32 ? -30.664 19.575 32.504 1.00 16.40 48 TYR B C 1
ATOM 1429 O O . TYR B 1 32 ? -29.659 19.966 31.901 1.00 17.04 48 TYR B O 1
ATOM 1438 N N . PHE B 1 33 ? -30.622 18.733 33.531 1.00 15.19 49 PHE B N 1
ATOM 1439 C CA . PHE B 1 33 ? -29.349 18.178 34.033 1.00 16.76 49 PHE B CA 1
ATOM 1440 C C . PHE B 1 33 ? -28.961 16.936 33.218 1.00 16.97 49 PHE B C 1
ATOM 1441 O O . PHE B 1 33 ? -29.696 15.924 33.165 1.00 17.24 49 PHE B O 1
ATOM 1449 N N . ILE B 1 34 ? -27.797 17.009 32.582 1.00 18.00 50 ILE B N 1
ATOM 1450 C CA . ILE B 1 34 ? -27.351 15.965 31.660 1.00 18.32 50 ILE B CA 1
ATOM 1451 C C . ILE B 1 34 ? -26.295 15.014 32.241 1.00 19.75 50 ILE B C 1
ATOM 1452 O O . ILE B 1 34 ? -26.410 13.795 32.128 1.00 20.32 50 ILE B O 1
ATOM 1457 N N . ALA B 1 35 ? -25.237 15.569 32.815 1.00 20.61 51 ALA B N 1
ATOM 1458 C CA . ALA B 1 35 ? -24.105 14.724 33.220 1.00 22.40 51 ALA B CA 1
ATOM 1459 C C . ALA B 1 35 ? -23.263 15.423 34.270 1.00 23.74 51 ALA B C 1
ATOM 1460 O O . ALA B 1 35 ? -23.345 16.660 34.437 1.00 23.76 51 ALA B O 1
ATOM 1462 N N . GLY B 1 36 ? -22.490 14.626 35.008 1.00 25.01 52 GLY B N 1
ATOM 1463 C CA . GLY B 1 36 ? -21.558 15.147 35.986 1.00 26.12 52 GLY B CA 1
ATOM 1464 C C . GLY B 1 36 ? -20.220 14.430 35.933 1.00 28.76 52 GLY B C 1
ATOM 1465 O O . GLY B 1 36 ? -20.123 13.246 35.571 1.00 28.59 52 GLY B O 1
ATOM 1466 N N . ALA B 1 37 ? -19.186 15.172 36.306 1.00 30.20 53 ALA B N 1
ATOM 1467 C CA . ALA B 1 37 ? -17.818 14.669 36.346 1.00 33.25 53 ALA B CA 1
ATOM 1468 C C . ALA B 1 37 ? -17.162 15.149 37.622 1.00 34.48 53 ALA B C 1
ATOM 1469 O O . ALA B 1 37 ? -17.322 16.307 38.007 1.00 34.82 53 ALA B O 1
ATOM 1471 N N . ALA B 1 38 ? -16.433 14.249 38.277 1.00 36.63 54 ALA B N 1
ATOM 1472 C CA . ALA B 1 38 ? -15.791 14.541 39.550 1.00 38.35 54 ALA B CA 1
ATOM 1473 C C . ALA B 1 38 ? -14.520 13.699 39.749 1.00 41.19 54 ALA B C 1
ATOM 1474 O O . ALA B 1 38 ? -14.310 12.694 39.049 1.00 41.01 54 ALA B O 1
ATOM 1476 N N . PRO B 1 39 ? -13.667 14.105 40.715 1.00 43.51 55 PRO B N 1
ATOM 1477 C CA . PRO B 1 39 ? -12.507 13.296 41.076 1.00 46.52 55 PRO B CA 1
ATOM 1478 C C . PRO B 1 39 ? -12.846 11.869 41.530 1.00 46.23 55 PRO B C 1
ATOM 1479 O O . PRO B 1 39 ? -12.085 10.951 41.217 1.00 48.59 55 PRO B O 1
ATOM 1483 N N . THR B 1 40 ? -13.954 11.693 42.262 1.00 43.44 56 THR B N 1
ATOM 1484 C CA . THR B 1 40 ? -14.397 10.377 42.752 1.00 42.49 56 THR B CA 1
ATOM 1485 C C . THR B 1 40 ? -15.904 10.222 42.590 1.00 39.20 56 THR B C 1
ATOM 1486 O O . THR B 1 40 ? -16.635 11.221 42.476 1.00 37.88 56 THR B O 1
ATOM 1490 N N . LYS B 1 41 ? -16.376 8.980 42.601 1.00 38.48 57 LYS B N 1
ATOM 1491 C CA . LYS B 1 41 ? -17.813 8.741 42.396 1.00 36.16 57 LYS B CA 1
ATOM 1492 C C . LYS B 1 41 ? -18.654 9.277 43.559 1.00 34.56 57 LYS B C 1
ATOM 1493 O O . LYS B 1 41 ? -19.821 9.611 43.377 1.00 31.77 57 LYS B O 1
ATOM 1499 N N . GLU B 1 42 ? -18.051 9.383 44.744 1.00 35.88 58 GLU B N 1
ATOM 1500 C CA . GLU B 1 42 ? -18.759 9.915 45.915 1.00 35.30 58 GLU B CA 1
ATOM 1501 C C . GLU B 1 42 ? -19.174 11.383 45.787 1.00 34.14 58 GLU B C 1
ATOM 1502 O O . GLU B 1 42 ? -20.182 11.808 46.371 1.00 32.83 58 GLU B O 1
ATOM 1508 N N . GLU B 1 43 ? -18.413 12.144 45.004 1.00 33.76 59 GLU B N 1
ATOM 1509 C CA . GLU B 1 43 ? -18.717 13.546 44.770 1.00 33.04 59 GLU B CA 1
ATOM 1510 C C . GLU B 1 43 ? -19.841 13.703 43.743 1.00 30.51 59 GLU B C 1
ATOM 1511 O O . GLU B 1 43 ? -20.245 14.811 43.424 1.00 30.92 59 GLU B O 1
ATOM 1517 N N . LEU B 1 44 ? -20.343 12.586 43.234 1.00 29.14 60 LEU B N 1
ATOM 1518 C CA . LEU B 1 44 ? -21.489 12.625 42.317 1.00 26.82 60 LEU B CA 1
ATOM 1519 C C . LEU B 1 44 ? -22.643 11.806 42.847 1.00 25.02 60 LEU B C 1
ATOM 1520 O O . LEU B 1 44 ? -23.673 11.698 42.184 1.00 23.94 60 LEU B O 1
ATOM 1525 N N . ALA B 1 45 ? -22.478 11.235 44.038 1.00 25.36 61 ALA B N 1
ATOM 1526 C CA . ALA B 1 45 ? -23.507 10.389 44.640 1.00 23.62 61 ALA B CA 1
ATOM 1527 C C . ALA B 1 45 ? -24.866 11.083 44.787 1.00 22.29 61 ALA B C 1
ATOM 1528 O O . ALA B 1 45 ? -25.903 10.408 44.798 1.00 20.71 61 ALA B O 1
ATOM 1530 N N . THR B 1 46 ? -24.844 12.416 44.909 1.00 23.36 62 THR B N 1
ATOM 1531 C CA . THR B 1 46 ? -26.035 13.290 44.868 1.00 23.25 62 THR B CA 1
ATOM 1532 C C . THR B 1 46 ? -26.993 12.857 43.783 1.00 21.04 62 THR B C 1
ATOM 1533 O O . THR B 1 46 ? -28.206 12.933 43.957 1.00 20.94 62 THR B O 1
ATOM 1537 N N . PHE B 1 47 ? -26.444 12.412 42.661 1.00 19.80 63 PHE B N 1
ATOM 1538 C CA . PHE B 1 47 ? -27.235 12.195 41.463 1.00 19.31 63 PHE B CA 1
ATOM 1539 C C . PHE B 1 47 ? -27.525 10.737 41.196 1.00 17.96 63 PHE B C 1
ATOM 1540 O O . PHE B 1 47 ? -28.202 10.435 40.242 1.00 17.60 63 PHE B O 1
ATOM 1548 N N . ASP B 1 48 ? -27.015 9.840 42.047 1.00 18.23 64 ASP B N 1
ATOM 1549 C CA . ASP B 1 48 ? -27.203 8.398 41.849 1.00 18.39 64 ASP B CA 1
ATOM 1550 C C . ASP B 1 48 ? -28.675 7.967 41.753 1.00 17.07 64 ASP B C 1
ATOM 1551 O O . ASP B 1 48 ? -28.995 7.095 40.946 1.00 18.22 64 ASP B O 1
ATOM 1556 N N . PRO B 1 49 ? -29.587 8.568 42.549 1.00 15.67 65 PRO B N 1
ATOM 1557 C CA . PRO B 1 49 ? -30.973 8.061 42.460 1.00 15.05 65 PRO B CA 1
ATOM 1558 C C . PRO B 1 49 ? -31.898 8.851 41.520 1.00 14.12 65 PRO B C 1
ATOM 1559 O O . PRO B 1 49 ? -33.131 8.755 41.620 1.00 13.56 65 PRO B O 1
ATOM 1563 N N . VAL B 1 50 ? -31.294 9.611 40.624 1.00 13.31 66 VAL B N 1
ATOM 1564 C CA . VAL B 1 50 ? -32.018 10.545 39.776 1.00 12.36 66 VAL B CA 1
ATOM 1565 C C . VAL B 1 50 ? -32.212 9.991 38.370 1.00 11.98 66 VAL B C 1
ATOM 1566 O O . VAL B 1 50 ? -31.254 9.506 37.755 1.00 13.94 66 VAL B O 1
ATOM 1570 N N . ASP B 1 51 ? -33.434 10.108 37.848 1.00 11.51 67 ASP B N 1
ATOM 1571 C CA . ASP B 1 51 ? -33.658 9.843 36.435 1.00 11.80 67 ASP B CA 1
ATOM 1572 C C . ASP B 1 51 ? -33.389 11.105 35.617 1.00 11.99 67 ASP B C 1
ATOM 1573 O O . ASP B 1 51 ? -32.701 11.026 34.591 1.00 13.46 67 ASP B O 1
ATOM 1578 N N . ASN B 1 52 ? -33.979 12.239 36.027 1.00 11.13 68 ASN B N 1
ATOM 1579 C CA . ASN B 1 52 ? -33.792 13.509 35.302 1.00 11.34 68 ASN B CA 1
ATOM 1580 C C . ASN B 1 52 ? -34.103 14.693 36.236 1.00 12.89 68 ASN B C 1
ATOM 1581 O O . ASN B 1 52 ? -34.728 14.521 37.270 1.00 12.68 68 ASN B O 1
ATOM 1586 N N . ILE B 1 53 ? -33.644 15.897 35.881 1.00 12.94 69 ILE B N 1
ATOM 1587 C CA . ILE B 1 53 ? -34.019 17.068 36.668 1.00 13.72 69 ILE B CA 1
ATOM 1588 C C . ILE B 1 53 ? -34.282 18.178 35.667 1.00 13.76 69 ILE B C 1
ATOM 1589 O O . ILE B 1 53 ? -33.477 18.372 34.739 1.00 14.78 69 ILE B O 1
ATOM 1594 N N . VAL B 1 54 ? -35.427 18.831 35.827 1.00 14.50 70 VAL B N 1
ATOM 1595 C CA . VAL B 1 54 ? -35.741 20.078 35.094 1.00 15.48 70 VAL B CA 1
ATOM 1596 C C . VAL B 1 54 ? -35.616 21.237 36.084 1.00 16.85 70 VAL B C 1
ATOM 1597 O O . VAL B 1 54 ? -36.090 21.164 37.223 1.00 15.81 70 VAL B O 1
ATOM 1601 N N . PHE B 1 55 ? -34.969 22.312 35.617 1.00 17.02 71 PHE B N 1
ATOM 1602 C CA . PHE B 1 55 ? -34.694 23.516 36.415 1.00 18.81 71 PHE B CA 1
ATOM 1603 C C . PHE B 1 55 ? -35.387 24.704 35.749 1.00 20.13 71 PHE B C 1
ATOM 1604 O O . PHE B 1 55 ? -35.570 24.699 34.540 1.00 19.81 71 PHE B O 1
ATOM 1612 N N . ASN B 1 56 ? -35.778 25.698 36.538 1.00 21.35 72 ASN B N 1
ATOM 1613 C CA . ASN B 1 56 ? -36.252 26.963 35.990 1.00 22.22 72 ASN B CA 1
ATOM 1614 C C . ASN B 1 56 ? -35.584 28.099 36.721 1.00 24.07 72 ASN B C 1
ATOM 1615 O O . ASN B 1 56 ? -35.562 28.139 37.957 1.00 24.41 72 ASN B O 1
ATOM 1620 N N . MET B 1 57 ? -35.008 29.016 35.955 1.00 24.48 73 MET B N 1
ATOM 1621 C CA A MET B 1 57 ? -34.426 30.190 36.584 0.50 26.29 73 MET B CA 1
ATOM 1622 C CA B MET B 1 57 ? -34.370 30.210 36.509 0.50 27.10 73 MET B CA 1
ATOM 1623 C C . MET B 1 57 ? -35.312 31.391 36.306 1.00 27.91 73 MET B C 1
ATOM 1624 O O . MET B 1 57 ? -35.757 31.626 35.174 1.00 27.19 73 MET B O 1
ATOM 1633 N N . ALA B 1 58 ? -35.607 32.126 37.379 1.00 29.44 74 ALA B N 1
ATOM 1634 C CA . ALA B 1 58 ? -36.374 33.371 37.297 1.00 32.65 74 ALA B CA 1
ATOM 1635 C C . ALA B 1 58 ? -35.634 34.492 38.030 1.00 34.77 74 ALA B C 1
ATOM 1636 O O . ALA B 1 58 ? -34.852 34.243 38.964 1.00 35.14 74 ALA B O 1
ATOM 1638 N N . ALA B 1 59 ? -35.878 35.729 37.609 1.00 36.94 75 ALA B N 1
ATOM 1639 C CA . ALA B 1 59 ? -35.226 36.887 38.219 1.00 39.84 75 ALA B CA 1
ATOM 1640 C C . ALA B 1 59 ? -35.840 37.239 39.569 1.00 42.17 75 ALA B C 1
ATOM 1641 O O . ALA B 1 59 ? -36.674 36.502 40.086 1.00 43.11 75 ALA B O 1
ATOM 1643 N N . PRO B 1 63 ? -32.498 42.696 41.550 1.00 68.82 79 PRO B N 1
ATOM 1644 C CA . PRO B 1 63 ? -31.930 42.642 42.897 1.00 70.46 79 PRO B CA 1
ATOM 1645 C C . PRO B 1 63 ? -30.595 41.875 42.986 1.00 69.22 79 PRO B C 1
ATOM 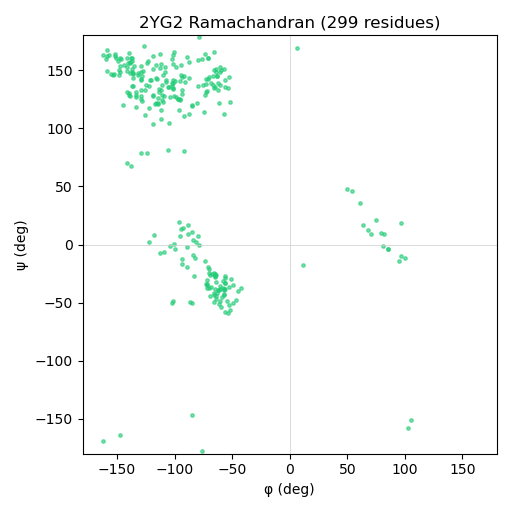1646 O O . PRO B 1 63 ? -30.011 41.786 44.076 1.00 70.89 79 PRO B O 1
ATOM 1650 N N . MET B 1 64 ? -30.128 41.337 41.851 1.00 66.29 80 MET B N 1
ATOM 1651 C CA . MET B 1 64 ? -28.969 40.422 41.793 1.00 64.01 80 MET B CA 1
ATOM 1652 C C . MET B 1 64 ? -29.273 39.065 42.458 1.00 60.56 80 MET B C 1
ATOM 1653 O O . MET B 1 64 ? -28.358 38.283 42.737 1.00 59.69 80 MET B O 1
ATOM 1658 N N . GLN B 1 65 ? -30.554 38.817 42.734 1.00 58.02 81 GLN B N 1
ATOM 1659 C CA . GLN B 1 65 ? -31.023 37.535 43.256 1.00 54.41 81 GLN B CA 1
ATOM 1660 C C . GLN B 1 65 ? -31.626 36.764 42.096 1.00 50.09 81 GLN B C 1
ATOM 1661 O O . GLN B 1 65 ? -32.390 37.323 41.299 1.00 48.83 81 GLN B O 1
ATOM 1667 N N . LEU B 1 66 ? -31.275 35.480 42.009 1.00 46.12 82 LEU B N 1
ATOM 1668 C CA . LEU B 1 66 ? -31.813 34.587 40.988 1.00 42.54 82 LEU B CA 1
ATOM 1669 C C . LEU B 1 66 ? -32.547 33.486 41.735 1.00 40.16 82 LEU B C 1
ATOM 1670 O O . LEU B 1 66 ? -31.993 32.902 42.673 1.00 40.62 82 LEU B O 1
ATOM 1675 N N . HIS B 1 67 ? -33.799 33.251 41.355 1.00 37.63 83 HIS B N 1
ATOM 1676 C CA . HIS B 1 67 ? -34.615 32.205 41.960 1.00 36.71 83 HIS B CA 1
ATOM 1677 C C . HIS B 1 67 ? -34.537 30.967 41.103 1.00 32.87 83 HIS B C 1
ATOM 1678 O O . HIS B 1 67 ? -34.962 30.997 39.947 1.00 31.45 83 HIS B O 1
ATOM 1685 N N . LEU B 1 68 ? -33.975 29.892 41.661 1.00 30.49 84 LEU B N 1
ATOM 1686 C CA . LEU B 1 68 ? -33.851 28.638 40.925 1.00 28.43 84 LEU B CA 1
ATOM 1687 C C . LEU B 1 68 ? -34.788 27.617 41.519 1.00 26.99 84 LEU B C 1
ATOM 1688 O O . LEU B 1 68 ? -34.689 27.295 42.710 1.00 27.67 84 LEU B O 1
ATOM 1693 N N . ARG B 1 69 ? -35.683 27.092 40.683 1.00 24.76 85 ARG B N 1
ATOM 1694 C CA . ARG B 1 69 ? -36.546 25.992 41.069 1.00 24.19 85 ARG B CA 1
ATOM 1695 C C . ARG B 1 69 ? -36.131 24.776 40.274 1.00 21.78 85 ARG B C 1
ATOM 1696 O O . ARG B 1 69 ? -35.511 24.873 39.208 1.00 21.09 85 ARG B O 1
ATOM 1704 N N . ALA B 1 70 ? -36.426 23.608 40.835 1.00 20.00 86 ALA B N 1
ATOM 1705 C CA . ALA B 1 70 ? -36.248 22.383 40.086 1.00 18.79 86 ALA B CA 1
ATOM 1706 C C . ALA B 1 70 ? -37.294 21.413 40.510 1.00 17.92 86 ALA B C 1
ATOM 1707 O O . ALA B 1 70 ? -37.897 21.539 41.603 1.00 18.54 86 ALA B O 1
ATOM 1709 N N . THR B 1 71 ? -37.534 20.420 39.664 1.00 16.34 87 THR B N 1
ATOM 1710 C CA . THR B 1 71 ? -38.216 19.221 40.150 1.00 16.46 87 THR B CA 1
ATOM 1711 C C . THR B 1 71 ? -37.374 18.018 39.708 1.00 15.07 87 THR B C 1
ATOM 1712 O O . THR B 1 71 ? -37.090 17.837 38.522 1.00 14.94 87 THR B O 1
ATOM 1716 N N . ILE B 1 72 ? -37.017 17.198 40.678 1.00 13.37 88 ILE B N 1
ATOM 1717 C CA . ILE B 1 72 ? -36.174 16.043 40.432 1.00 13.84 88 ILE B CA 1
ATOM 1718 C C . ILE B 1 72 ? -37.078 14.839 40.236 1.00 12.57 88 ILE B C 1
ATOM 1719 O O . ILE B 1 72 ? -37.904 14.563 41.088 1.00 14.22 88 ILE B O 1
ATOM 1724 N N . ARG B 1 73 ? -36.918 14.147 39.115 1.00 11.40 89 ARG B N 1
ATOM 1725 C CA . ARG B 1 73 ? -37.601 12.853 38.912 1.00 10.57 89 ARG B CA 1
ATOM 1726 C C . ARG B 1 73 ? -36.653 11.783 39.397 1.00 11.59 89 ARG B C 1
ATOM 1727 O O . ARG B 1 73 ? -35.578 11.563 38.811 1.00 11.87 89 ARG B O 1
ATOM 1735 N N . MET B 1 74 ? -37.010 11.150 40.511 1.00 11.24 90 MET B N 1
ATOM 1736 C CA A MET B 1 74 ? -36.238 10.036 41.040 0.50 11.70 90 MET B CA 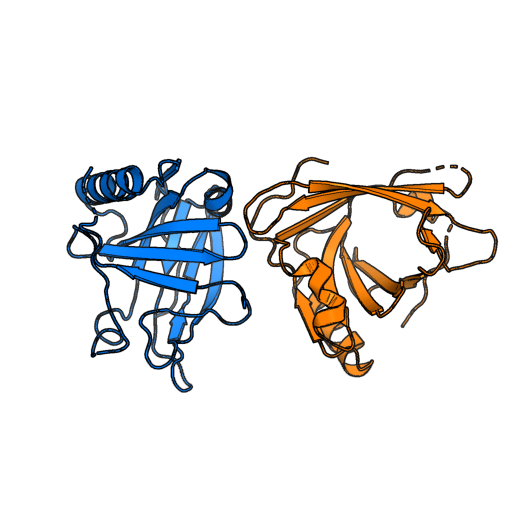1
ATOM 1737 C CA B MET B 1 74 ? -36.192 10.044 41.011 0.50 11.81 90 MET B CA 1
ATOM 1738 C C . MET B 1 74 ? -36.391 8.798 40.164 1.00 11.02 90 MET B C 1
ATOM 1739 O O . MET B 1 74 ? -37.377 8.660 39.445 1.00 12.27 90 MET B O 1
ATOM 1748 N N . LYS B 1 75 ? -35.447 7.865 40.274 1.00 12.17 91 LYS B N 1
ATOM 1749 C CA . LYS B 1 75 ? -35.516 6.627 39.509 1.00 12.46 91 LYS B CA 1
ATOM 1750 C C . LYS B 1 75 ? -36.827 5.857 39.749 1.00 12.33 91 LYS B C 1
ATOM 1751 O O . LYS B 1 75 ? -37.365 5.262 38.818 1.00 13.71 91 LYS B O 1
ATOM 1757 N N . ASP B 1 76 ? -37.369 5.937 40.969 1.00 12.23 92 ASP B N 1
ATOM 1758 C CA . ASP B 1 76 ? -38.633 5.266 41.309 1.00 13.48 92 ASP B CA 1
ATOM 1759 C C . ASP B 1 76 ? -39.884 6.069 40.917 1.00 13.67 92 ASP B C 1
ATOM 1760 O O . ASP B 1 76 ? -40.994 5.628 41.209 1.00 16.75 92 ASP B O 1
ATOM 1765 N N . GLY B 1 77 ? -39.710 7.216 40.261 1.00 13.45 93 GLY B N 1
ATOM 1766 C CA . GLY B 1 77 ? -40.832 7.968 39.679 1.00 13.52 93 GLY B CA 1
ATOM 1767 C C . GLY B 1 77 ? -41.287 9.146 40.534 1.00 14.45 93 GLY B C 1
ATOM 1768 O O . GLY B 1 77 ? -42.076 9.993 40.094 1.00 15.40 93 GLY B O 1
ATOM 1769 N N . LEU B 1 78 ? -40.812 9.220 41.771 1.00 14.47 94 LEU B N 1
ATOM 1770 C CA . LEU B 1 78 ? -41.207 10.311 42.660 1.00 14.73 94 LEU B CA 1
ATOM 1771 C C . LEU B 1 78 ? -40.705 11.661 42.161 1.00 14.41 94 LEU B C 1
ATOM 1772 O O . LEU B 1 78 ? -39.534 11.781 41.773 1.00 15.01 94 LEU B O 1
ATOM 1777 N N . CYS B 1 79 ? -41.585 12.665 42.191 1.00 15.33 95 CYS B N 1
ATOM 1778 C CA . CYS B 1 79 ? -41.177 14.040 41.873 1.00 15.98 95 CYS B CA 1
ATOM 1779 C C . CYS B 1 79 ? -40.882 14.839 43.150 1.00 16.79 95 CYS B C 1
ATOM 1780 O O . CYS B 1 79 ? -41.745 14.913 44.053 1.00 18.75 95 CYS B O 1
ATOM 1783 N N . VAL B 1 80 ? -39.682 15.416 43.210 1.00 15.26 96 VAL B N 1
ATOM 1784 C CA . VAL B 1 80 ? -39.191 16.142 44.391 1.00 16.85 96 VAL B CA 1
ATOM 1785 C C . VAL B 1 80 ? -38.926 17.583 43.984 1.00 17.01 96 VAL B C 1
ATOM 1786 O O . VAL B 1 80 ? -37.906 17.874 43.336 1.00 17.22 96 VAL B O 1
ATOM 1790 N N . PRO B 1 81 ? -39.835 18.482 44.376 1.00 18.96 97 PRO B N 1
ATOM 1791 C CA . PRO B 1 81 ? -39.581 19.903 44.089 1.00 19.82 97 PRO B CA 1
ATOM 1792 C C . PRO B 1 81 ? -38.493 20.484 44.969 1.00 20.51 97 PRO B C 1
ATOM 1793 O O . PRO B 1 81 ? -38.387 20.137 46.162 1.00 22.64 97 PRO B O 1
ATOM 1797 N N . ARG B 1 82 ? -37.675 21.359 44.389 1.00 20.84 98 ARG B N 1
ATOM 1798 C CA . ARG B 1 82 ? -36.594 21.998 45.114 1.00 20.81 98 ARG B CA 1
ATOM 1799 C C . ARG B 1 82 ? -36.588 23.481 44.779 1.00 22.63 98 ARG B C 1
ATOM 1800 O O . ARG B 1 82 ? -37.074 23.873 43.712 1.00 21.64 98 ARG B O 1
ATOM 1808 N N . LYS B 1 83 ? -36.062 24.281 45.708 1.00 23.97 99 LYS B N 1
ATOM 1809 C CA . LYS B 1 83 ? -35.743 25.702 45.416 1.00 26.69 99 LYS B CA 1
ATOM 1810 C C . LYS B 1 83 ? -34.406 26.112 46.038 1.00 28.48 99 LYS B C 1
ATOM 1811 O O . LYS B 1 83 ? -34.049 25.668 47.146 1.00 28.73 99 LYS B O 1
ATOM 1817 N N . TRP B 1 84 ? -33.711 27.024 45.365 1.00 28.84 100 TRP B N 1
ATOM 1818 C CA . TRP B 1 84 ? -32.530 27.665 45.902 1.00 30.72 100 TRP B CA 1
ATOM 1819 C C . TRP B 1 84 ? -32.607 29.151 45.527 1.00 32.64 100 TRP B C 1
ATOM 1820 O O . TRP B 1 84 ? -33.301 29.534 44.581 1.00 31.58 100 TRP B O 1
ATOM 1831 N N . ILE B 1 85 ? -31.918 29.988 46.292 1.00 34.71 101 ILE B N 1
ATOM 1832 C CA . ILE B 1 85 ? -31.702 31.375 45.897 1.00 37.59 101 ILE B CA 1
ATOM 1833 C C . ILE B 1 85 ? -30.207 31.559 45.668 1.00 38.18 101 ILE B C 1
ATOM 1834 O O . ILE B 1 85 ? -29.380 31.284 46.556 1.00 38.20 101 ILE B O 1
ATOM 1839 N N . TYR B 1 86 ? -29.872 31.978 44.451 1.00 38.26 102 TYR B N 1
ATOM 1840 C CA . TYR B 1 86 ? -28.502 32.295 44.107 1.00 40.44 102 TYR B CA 1
ATOM 1841 C C . TYR B 1 86 ? -28.284 33.813 44.099 1.00 43.56 102 TYR B C 1
ATOM 1842 O O . TYR B 1 86 ? -29.108 34.570 43.592 1.00 42.60 102 TYR B O 1
ATOM 1851 N N . HIS B 1 87 ? -27.170 34.235 44.673 1.00 47.52 103 HIS B N 1
ATOM 1852 C CA . HIS B 1 87 ? -26.879 35.651 44.798 1.00 53.12 103 HIS B CA 1
ATOM 1853 C C . HIS B 1 87 ? -25.675 35.995 43.936 1.00 54.84 103 HIS B C 1
ATOM 1854 O O . HIS B 1 87 ? -24.656 35.290 43.934 1.00 54.56 103 HIS B O 1
ATOM 1861 N N . LEU B 1 88 ? -25.826 37.087 43.194 1.00 57.10 104 LEU B N 1
ATOM 1862 C CA . LEU B 1 88 ? -24.768 37.664 42.397 1.00 59.71 104 LEU B CA 1
ATOM 1863 C C . LEU B 1 88 ? -24.228 38.858 43.161 1.00 63.75 104 LEU B C 1
ATOM 1864 O O . LEU B 1 88 ? -25.002 39.608 43.755 1.00 64.94 104 LEU B O 1
ATOM 1869 N N . THR B 1 89 ? -22.910 39.028 43.160 1.00 66.32 105 THR B N 1
ATOM 1870 C CA . THR B 1 89 ? -22.311 40.255 43.686 1.00 71.08 105 THR B CA 1
ATOM 1871 C C . THR B 1 89 ? -21.682 41.013 42.528 1.00 72.20 105 THR B C 1
ATOM 1872 O O . THR B 1 89 ? -21.283 40.415 41.524 1.00 70.23 105 THR B O 1
ATOM 1876 N N . GLU B 1 90 ? -21.613 42.334 42.659 1.00 75.78 106 GLU B N 1
ATOM 1877 C CA . GLU B 1 90 ? -21.126 43.158 41.575 1.00 77.48 106 GLU B CA 1
ATOM 1878 C C . GLU B 1 90 ? -19.602 43.009 41.481 1.00 79.14 106 GLU B C 1
ATOM 1879 O O . GLU B 1 90 ? -18.871 43.386 42.415 1.00 82.95 106 GLU B O 1
ATOM 1885 N N . GLY B 1 91 ? -19.131 42.421 40.368 1.00 77.14 107 GLY B N 1
ATOM 1886 C CA . GLY B 1 91 ? -17.691 42.240 40.131 1.00 78.19 107 GLY B CA 1
ATOM 1887 C C . GLY B 1 91 ? -17.153 40.871 40.522 1.00 76.25 107 GLY B C 1
ATOM 1888 O O . GLY B 1 91 ? -15.945 40.690 40.711 1.00 78.14 107 GLY B O 1
ATOM 1889 N N . SER B 1 92 ? -18.059 39.905 40.653 1.00 72.20 108 SER B N 1
ATOM 1890 C CA . SER B 1 92 ? -17.671 38.529 40.904 1.00 70.19 108 SER B CA 1
ATOM 1891 C C . SER B 1 92 ? -18.368 37.632 39.895 1.00 66.11 108 SER B C 1
ATOM 1892 O O . SER B 1 92 ? -19.571 37.890 39.525 1.00 64.13 108 SER B O 1
ATOM 1895 N N . THR B 1 93 ? -17.593 36.589 39.463 1.00 65.02 109 THR B N 1
ATOM 1896 C CA . THR B 1 93 ? -18.142 35.521 38.618 1.00 62.14 109 THR B CA 1
ATOM 1897 C C . THR B 1 93 ? -18.717 34.398 39.488 1.00 59.88 109 THR B C 1
ATOM 1898 O O . THR B 1 93 ? -19.533 33.581 39.033 1.00 57.37 109 THR B O 1
ATOM 1902 N N . ASP B 1 94 ? -18.294 34.361 40.747 1.00 61.48 110 ASP B N 1
ATOM 1903 C CA . ASP B 1 94 ? -18.777 33.340 41.672 1.00 60.39 110 ASP B CA 1
ATOM 1904 C C . ASP B 1 94 ? -20.204 33.637 42.081 1.00 58.38 110 ASP B C 1
ATOM 1905 O O . ASP B 1 94 ? -20.527 34.753 42.502 1.00 60.13 110 ASP B O 1
ATOM 1910 N N . LEU B 1 95 ? -21.052 32.625 41.936 1.00 54.88 111 LEU B N 1
ATOM 1911 C CA . LEU B 1 95 ? -22.422 32.703 42.380 1.00 53.06 111 LEU B CA 1
ATOM 1912 C C . LEU B 1 95 ? -22.500 32.011 43.720 1.00 52.60 111 LEU B C 1
ATOM 1913 O O . LEU B 1 95 ? -22.037 30.878 43.869 1.00 51.26 111 LEU B O 1
ATOM 1918 N N . ARG B 1 96 ? -23.051 32.723 44.696 1.00 53.60 112 ARG B N 1
ATOM 1919 C CA . ARG B 1 96 ? -23.242 32.192 46.033 1.00 53.99 112 ARG B CA 1
ATOM 1920 C C . ARG B 1 96 ? -24.654 31.614 46.151 1.00 50.78 112 ARG B C 1
ATOM 1921 O O . ARG B 1 96 ? -25.559 31.994 45.401 1.00 48.95 112 ARG B O 1
ATOM 1929 N N . THR B 1 97 ? -24.824 30.664 47.061 1.00 49.87 113 THR B N 1
ATOM 1930 C CA . THR B 1 97 ? -26.118 30.043 47.271 1.00 48.11 113 THR B CA 1
ATOM 1931 C C . THR B 1 97 ? -26.570 30.347 48.693 1.00 49.88 113 THR B C 1
ATOM 1932 O O . THR B 1 97 ? -25.868 30.013 49.649 1.00 50.31 113 THR B O 1
ATOM 1936 N N . GLU B 1 98 ? -27.728 30.995 48.824 1.00 50.60 114 GLU B N 1
ATOM 1937 C CA . GLU B 1 98 ? -28.286 31.337 50.137 1.00 53.42 114 GLU B CA 1
ATOM 1938 C C . GLU B 1 98 ? -28.350 30.116 51.051 1.00 52.73 114 GLU B C 1
ATOM 1939 O O . GLU B 1 98 ? -28.960 29.094 50.707 1.00 50.08 114 GLU B O 1
ATOM 1945 N N . GLY B 1 99 ? -27.702 30.216 52.208 1.00 55.19 115 GLY B N 1
ATOM 1946 C CA . GLY B 1 99 ? -27.722 29.131 53.190 1.00 55.24 115 GLY B CA 1
ATOM 1947 C C . GLY B 1 99 ? -26.531 28.185 53.163 1.00 54.67 115 GLY B C 1
ATOM 1948 O O . GLY B 1 99 ? -26.369 27.362 54.065 1.00 55.11 115 GLY B O 1
ATOM 1949 N N . ARG B 1 100 ? -25.690 28.308 52.141 1.00 54.15 116 ARG B N 1
ATOM 1950 C CA . ARG B 1 100 ? -24.499 27.474 52.020 1.00 53.77 116 ARG B CA 1
ATOM 1951 C C . ARG B 1 100 ? -23.263 28.364 51.907 1.00 56.34 116 ARG B C 1
ATOM 1952 O O . ARG B 1 100 ? -22.742 28.558 50.810 1.00 55.06 116 ARG B O 1
ATOM 1960 N N . PRO B 1 101 ? -22.780 28.910 53.045 1.00 59.48 117 PRO B N 1
ATOM 1961 C CA . PRO B 1 101 ? -21.664 29.856 52.976 1.00 62.76 117 PRO B CA 1
ATOM 1962 C C . PRO B 1 101 ? -20.401 29.326 52.279 1.00 62.85 117 PRO B C 1
ATOM 1963 O O . PRO B 1 101 ? -19.698 30.103 51.633 1.00 65.26 117 PRO B O 1
ATOM 1967 N N . ASP B 1 102 ? -20.117 28.031 52.407 1.00 61.48 118 ASP B N 1
ATOM 1968 C CA . ASP B 1 102 ? -18.893 27.448 51.835 1.00 61.67 118 ASP B CA 1
ATOM 1969 C C . ASP B 1 102 ? -19.002 27.063 50.346 1.00 58.49 118 ASP B C 1
ATOM 1970 O O . ASP B 1 102 ? -17.997 26.732 49.697 1.00 59.16 118 ASP B O 1
ATOM 1975 N N . MET B 1 103 ? -20.213 27.127 49.805 1.00 54.88 119 MET B N 1
ATOM 1976 C CA . MET B 1 103 ? -20.448 26.748 48.415 1.00 51.39 119 MET B CA 1
ATOM 1977 C C . MET B 1 103 ? -20.040 27.849 47.428 1.00 52.19 119 MET B C 1
ATOM 1978 O O . MET B 1 103 ? -20.312 29.031 47.663 1.00 53.38 119 MET B O 1
ATOM 1983 N N . LYS B 1 104 ? -19.365 27.449 46.351 1.00 50.93 120 LYS B N 1
ATOM 1984 C CA . LYS B 1 104 ? -19.070 28.348 45.225 1.00 51.37 120 LYS B CA 1
ATOM 1985 C C . LYS B 1 104 ? -19.514 27.677 43.933 1.00 48.41 120 LYS B C 1
ATOM 1986 O O . LYS B 1 104 ? -19.432 26.449 43.806 1.00 45.94 120 LYS B O 1
ATOM 1992 N N . THR B 1 105 ? -20.009 28.486 42.993 1.00 47.10 121 THR B N 1
ATOM 1993 C CA . THR B 1 105 ? -20.455 28.005 41.689 1.00 44.55 121 THR B CA 1
ATOM 1994 C C . THR B 1 105 ? -19.876 28.922 40.601 1.00 46.21 121 THR B C 1
ATOM 1995 O O . THR B 1 105 ? -20.146 30.133 40.593 1.00 47.89 121 THR B O 1
ATOM 1999 N N . GLU B 1 106 ? -19.060 28.338 39.716 1.00 46.53 122 GLU B N 1
ATOM 2000 C CA . GLU B 1 106 ? -18.489 29.038 38.543 1.00 47.96 122 GLU B CA 1
ATOM 2001 C C . GLU B 1 106 ? -19.179 28.519 37.294 1.00 45.54 122 GLU B C 1
ATOM 2002 O O . GLU B 1 106 ? -19.421 27.313 37.160 1.00 43.45 122 GLU B O 1
ATOM 2008 N N . LEU B 1 107 ? -19.468 29.431 36.376 1.00 45.59 123 LEU B N 1
ATOM 2009 C CA . LEU B 1 107 ? -20.098 29.080 35.113 1.00 44.86 123 LEU B CA 1
ATOM 2010 C C . LEU B 1 107 ? -19.088 29.039 33.984 1.00 46.82 123 LEU B C 1
ATOM 2011 O O . LEU B 1 107 ? -18.163 29.871 33.912 1.00 49.14 123 LEU B O 1
ATOM 2016 N N . PHE B 1 108 ? -19.265 28.071 33.095 1.00 46.63 124 PHE B N 1
ATOM 2017 C CA . PHE B 1 108 ? -18.423 27.955 31.912 1.00 49.36 124 PHE B CA 1
ATOM 2018 C C . PHE B 1 108 ? -19.256 27.761 30.649 1.00 48.93 124 PHE B C 1
ATOM 2019 O O . PHE B 1 108 ? -20.326 27.135 30.678 1.00 46.03 124 PHE B O 1
ATOM 2027 N N . SER B 1 109 ? -18.755 28.330 29.554 1.00 52.06 125 SER B N 1
ATOM 2028 C CA . SER B 1 109 ? -19.288 28.099 28.220 1.00 52.52 125 SER B CA 1
ATOM 2029 C C . SER B 1 109 ? -19.138 26.624 27.879 1.00 53.11 125 SER B C 1
ATOM 2030 O O . SER B 1 109 ? -18.090 26.014 28.113 1.00 54.82 125 SER B O 1
ATOM 2032 N N . SER B 1 110 ? -20.214 26.042 27.371 1.00 52.49 126 SER B N 1
ATOM 2033 C CA . SER B 1 110 ? -20.186 24.666 26.913 1.00 53.55 126 SER B CA 1
ATOM 2034 C C . SER B 1 110 ? -19.744 24.658 25.457 1.00 55.43 126 SER B C 1
ATOM 2035 O O . SER B 1 110 ? -19.887 25.659 24.752 1.00 56.39 126 SER B O 1
ATOM 2038 N N . SER B 1 111 ? -19.216 23.523 25.011 1.00 56.97 127 SER B N 1
ATOM 2039 C CA . SER B 1 111 ? -18.769 23.370 23.632 1.00 59.29 127 SER B CA 1
ATOM 2040 C C . SER B 1 111 ? -19.938 23.281 22.655 1.00 58.10 127 SER B C 1
ATOM 2041 O O . SER B 1 111 ? -19.829 23.714 21.504 1.00 59.79 127 SER B O 1
ATOM 2044 N N . CYS B 1 112 ? -21.056 22.733 23.120 1.00 55.54 128 CYS B N 1
ATOM 2045 C CA . CYS B 1 112 ? -22.183 22.468 22.236 1.00 54.31 128 CYS B CA 1
ATOM 2046 C C . CYS B 1 112 ? -23.366 23.418 22.465 1.00 51.39 128 CYS B C 1
ATOM 2047 O O . CYS B 1 112 ? -23.541 23.943 23.567 1.00 50.57 128 CYS B O 1
ATOM 2050 N N . PRO B 1 113 ? -24.173 23.649 21.413 1.00 50.14 129 PRO B N 1
ATOM 2051 C CA . PRO B 1 113 ? -25.249 24.635 21.477 1.00 47.73 129 PRO B CA 1
ATOM 2052 C C . PRO B 1 113 ? -26.299 24.335 22.549 1.00 44.00 129 PRO B C 1
ATOM 2053 O O . PRO B 1 113 ? -26.722 23.177 22.737 1.00 43.24 129 PRO B O 1
ATOM 2057 N N . GLY B 1 114 ? -26.688 25.392 23.255 1.00 41.55 130 GLY B N 1
ATOM 2058 C CA . GLY B 1 114 ? -27.691 25.309 24.295 1.00 37.42 130 GLY B CA 1
ATOM 2059 C C . GLY B 1 114 ? -27.152 24.758 25.602 1.00 35.41 130 GLY B C 1
ATOM 2060 O O . GLY B 1 114 ? -27.916 24.494 26.514 1.00 32.23 130 GLY B O 1
ATOM 2061 N N . GLY B 1 115 ? -25.830 24.616 25.700 1.00 35.66 131 GLY B N 1
ATOM 2062 C CA . GLY B 1 115 ? -25.211 24.022 26.889 1.00 34.74 131 GLY B CA 1
ATOM 2063 C C . GLY B 1 115 ? -24.591 25.033 27.826 1.00 35.40 131 GLY B C 1
ATOM 2064 O O . GLY B 1 115 ? -24.271 26.160 27.443 1.00 36.23 131 GLY B O 1
ATOM 2065 N N . ILE B 1 116 ? -24.400 24.619 29.063 1.00 34.32 132 ILE B N 1
ATOM 2066 C CA . ILE B 1 116 ? -23.751 25.445 30.050 1.00 35.39 132 ILE B CA 1
ATOM 2067 C C . ILE B 1 116 ? -23.108 24.491 31.046 1.00 35.19 132 ILE B C 1
ATOM 2068 O O . ILE B 1 116 ? -23.603 23.380 31.275 1.00 32.70 132 ILE B O 1
ATOM 2073 N N . MET B 1 117 ? -21.970 24.896 31.587 1.00 36.54 133 MET B N 1
ATOM 2074 C CA . MET B 1 117 ? -21.230 24.039 32.505 1.00 37.94 133 MET B CA 1
ATOM 2075 C C . MET B 1 117 ? -21.005 24.766 33.796 1.00 38.10 133 MET B C 1
ATOM 2076 O O . MET B 1 117 ? -20.635 25.943 33.807 1.00 39.32 133 MET B O 1
ATOM 2081 N N . LEU B 1 118 ? -21.200 24.043 34.883 1.00 36.53 134 LEU B N 1
ATOM 2082 C CA . LEU B 1 118 ? -20.934 24.557 36.197 1.00 37.21 134 LEU B CA 1
ATOM 2083 C C . LEU B 1 118 ? -19.711 23.830 36.734 1.00 38.37 134 LEU B C 1
ATOM 2084 O O . LEU B 1 118 ? -19.475 22.659 36.410 1.00 37.20 134 LEU B O 1
ATOM 2089 N N . ASN B 1 119 ? -18.905 24.550 37.510 1.00 39.57 135 ASN B N 1
ATOM 2090 C CA . ASN B 1 119 ? -17.988 23.940 38.452 1.00 41.33 135 ASN B CA 1
ATOM 2091 C C . ASN B 1 119 ? -18.520 24.315 39.815 1.00 41.05 135 ASN B C 1
ATOM 2092 O O . ASN B 1 119 ? -18.568 25.497 40.191 1.00 41.53 135 ASN B O 1
ATOM 2097 N N . GLU B 1 120 ? -18.930 23.290 40.552 1.00 39.56 136 GLU B N 1
ATOM 2098 C CA . GLU B 1 120 ? -19.481 23.452 41.870 1.00 39.60 136 GLU B CA 1
ATOM 2099 C C . GLU B 1 120 ? -18.514 22.862 42.883 1.00 41.22 136 GLU B C 1
ATOM 2100 O O . GLU B 1 120 ? -18.005 21.750 42.689 1.00 41.40 136 GLU B O 1
ATOM 2106 N N . THR B 1 121 ? -18.262 23.618 43.948 1.00 42.78 137 THR B N 1
ATOM 2107 C CA . THR B 1 121 ? -17.457 23.150 45.079 1.00 44.80 137 THR B CA 1
ATOM 2108 C C . THR B 1 121 ? -18.185 23.460 46.384 1.00 44.72 137 THR B C 1
ATOM 2109 O O . THR B 1 121 ? -18.914 24.457 46.495 1.00 45.05 137 THR B O 1
ATOM 2113 N N . GLY B 1 122 ? -17.999 22.591 47.371 1.00 45.52 138 GLY B N 1
ATOM 2114 C CA . GLY B 1 122 ? -18.546 22.806 48.702 1.00 46.50 138 GLY B CA 1
ATOM 2115 C C . GLY B 1 122 ? -17.797 21.892 49.644 1.00 48.55 138 GLY B C 1
ATOM 2116 O O . GLY B 1 122 ? -16.786 21.298 49.255 1.00 49.54 138 GLY B O 1
ATOM 2117 N N . GLN B 1 123 ? -18.286 21.757 50.877 1.00 49.47 139 GLN B N 1
ATOM 2118 C CA . GLN B 1 123 ? -17.581 20.927 51.866 1.00 51.19 139 GLN B CA 1
ATOM 2119 C C . GLN B 1 123 ? -17.417 19.493 51.333 1.00 48.87 139 GLN B C 1
ATOM 2120 O O . GLN B 1 123 ? -18.404 18.767 51.120 1.00 46.58 139 GLN B O 1
ATOM 2126 N N . GLY B 1 124 ? -16.167 19.122 51.054 1.00 49.76 140 GLY B N 1
ATOM 2127 C CA . GLY B 1 124 ? -15.828 17.750 50.662 1.00 47.86 140 GLY B CA 1
ATOM 2128 C C . GLY B 1 124 ? -16.050 17.363 49.213 1.00 45.50 140 GLY B C 1
ATOM 2129 O O . GLY B 1 124 ? -15.957 16.180 48.863 1.00 45.56 140 GLY B O 1
ATOM 2130 N N . TYR B 1 125 ? -16.357 18.330 48.356 1.00 43.75 141 TYR B N 1
ATOM 2131 C CA . TYR B 1 125 ? -16.596 18.006 46.955 1.00 41.29 141 TYR B CA 1
ATOM 2132 C C . TYR B 1 125 ? -16.181 19.080 45.959 1.00 42.01 141 TYR B C 1
ATOM 2133 O O . TYR B 1 125 ? -16.183 20.279 46.264 1.00 43.19 141 TYR B O 1
ATOM 2142 N N . GLN B 1 126 ? -15.778 18.607 44.786 1.00 42.01 142 GLN B N 1
ATOM 2143 C CA . GLN B 1 126 ? -15.662 19.426 43.574 1.00 42.32 142 GLN B CA 1
ATOM 2144 C C . GLN B 1 126 ? -16.264 18.598 42.451 1.00 39.98 142 GLN B C 1
ATOM 2145 O O . GLN B 1 126 ? -16.008 17.390 42.353 1.00 39.91 142 GLN B O 1
ATOM 2151 N N . ARG B 1 127 ? -17.066 19.239 41.601 1.00 37.75 143 ARG B N 1
ATOM 2152 C CA . ARG B 1 127 ? -17.620 18.543 40.457 1.00 35.92 143 ARG B CA 1
ATOM 2153 C C . ARG B 1 127 ? -17.994 19.478 39.309 1.00 34.55 143 ARG B C 1
ATOM 2154 O O . ARG B 1 127 ? -18.415 20.622 39.521 1.00 35.04 143 ARG B O 1
ATOM 2162 N N . PHE B 1 128 ? -17.831 18.970 38.094 1.00 33.54 144 PHE B N 1
ATOM 2163 C CA . PHE B 1 128 ? -18.307 19.653 36.901 1.00 32.30 144 PHE B CA 1
ATOM 2164 C C . PHE B 1 128 ? -19.704 19.125 36.561 1.00 29.68 144 PHE B C 1
ATOM 2165 O O . PHE B 1 128 ? -19.914 17.923 36.566 1.00 28.71 144 PHE B O 1
ATOM 2173 N N . LEU B 1 129 ? -20.643 20.032 36.290 1.00 28.18 145 LEU B N 1
ATOM 2174 C CA . LEU B 1 129 ? -22.035 19.643 36.011 1.00 26.00 145 LEU B CA 1
ATOM 2175 C C . LEU B 1 129 ? -22.469 20.235 34.679 1.00 25.61 145 LEU B C 1
ATOM 2176 O O . LEU B 1 129 ? -22.233 21.424 34.409 1.00 27.41 145 LEU B O 1
ATOM 2181 N N . LEU B 1 130 ? -23.080 19.401 33.841 1.00 24.33 146 LEU B N 1
ATOM 2182 C CA . LEU B 1 130 ? -23.455 19.810 32.496 1.00 23.34 146 LEU B CA 1
ATOM 2183 C C . LEU B 1 130 ? -24.969 19.919 32.360 1.00 22.39 146 LEU B C 1
ATOM 2184 O O . LEU B 1 130 ? -25.699 18.968 32.689 1.00 21.50 146 LEU B O 1
ATOM 2189 N N . TYR B 1 131 ? -25.419 21.066 31.853 1.00 22.20 147 TYR B N 1
ATOM 2190 C CA . TYR B 1 131 ? -26.847 21.325 31.633 1.00 20.35 147 TYR B CA 1
ATOM 2191 C C . TYR B 1 131 ? -27.077 21.691 30.186 1.00 21.42 147 TYR B C 1
ATOM 2192 O O . TYR B 1 131 ? -26.176 22.147 29.490 1.00 22.44 147 TYR B O 1
ATOM 2201 N N . ASN B 1 132 ? -28.290 21.480 29.705 1.00 19.66 148 ASN B N 1
ATOM 2202 C CA . ASN B 1 132 ? -28.585 21.936 28.339 1.00 20.63 148 ASN B CA 1
ATOM 2203 C C . ASN B 1 132 ? -30.014 22.431 28.289 1.00 19.29 148 ASN B C 1
ATOM 2204 O O . ASN B 1 132 ? -30.845 22.000 29.068 1.00 18.76 148 ASN B O 1
ATOM 2209 N N . ARG B 1 133 ? -30.297 23.333 27.348 1.00 19.88 149 ARG B N 1
ATOM 2210 C CA . ARG B 1 133 ? -31.682 23.739 27.065 1.00 19.19 149 ARG B CA 1
ATOM 2211 C C . ARG B 1 133 ? -32.516 22.578 26.540 1.00 18.90 149 ARG B C 1
ATOM 2212 O O . ARG B 1 133 ? -33.739 22.567 26.693 1.00 17.90 149 ARG B O 1
ATOM 2220 N N . SER B 1 134 ? -31.854 21.608 25.911 1.00 19.03 150 SER B N 1
ATOM 2221 C CA . SER B 1 134 ? -32.523 20.369 25.491 1.00 18.54 150 SER B CA 1
ATOM 2222 C C . SER B 1 134 ? -32.450 19.265 26.555 1.00 18.02 150 SER B C 1
ATOM 2223 O O . SER B 1 134 ? -31.381 19.071 27.153 1.00 17.84 150 SER B O 1
ATOM 2226 N N . PRO B 1 135 ? -33.544 18.510 26.748 1.00 17.13 151 PRO B N 1
ATOM 2227 C CA . PRO B 1 135 ? -33.525 17.345 27.630 1.00 17.58 151 PRO B CA 1
ATOM 2228 C C . PRO B 1 135 ? -32.703 16.183 27.064 1.00 18.65 151 PRO B C 1
ATOM 2229 O O . PRO B 1 135 ? -32.243 15.323 27.819 1.00 19.29 151 PRO B O 1
ATOM 2233 N N . HIS B 1 136 ? -32.503 16.178 25.754 1.00 19.66 152 HIS B N 1
ATOM 2234 C CA . HIS B 1 136 ? -31.788 15.091 25.079 1.00 21.59 152 HIS B CA 1
ATOM 2235 C C . HIS B 1 136 ? -30.855 15.673 24.035 1.00 23.58 152 HIS B C 1
ATOM 2236 O O . HIS B 1 136 ? -31.061 15.464 22.825 1.00 24.54 152 HIS B O 1
ATOM 2243 N N . PRO B 1 137 ? -29.809 16.401 24.478 1.00 24.65 153 PRO B N 1
ATOM 2244 C CA . PRO B 1 137 ? -28.902 16.989 23.487 1.00 27.51 153 PRO B CA 1
ATOM 2245 C C . PRO B 1 137 ? -28.117 15.929 22.695 1.00 30.42 153 PRO B C 1
ATOM 2246 O O . PRO B 1 137 ? -28.091 14.760 23.096 1.00 30.40 153 PRO B O 1
ATOM 2250 N N . PRO B 1 138 ? -27.496 16.333 21.571 1.00 33.58 154 PRO B N 1
ATOM 2251 C CA . PRO B 1 138 ? -26.742 15.364 20.781 1.00 37.16 154 PRO B CA 1
ATOM 2252 C C . PRO B 1 138 ? -25.667 14.681 21.624 1.00 39.19 154 PRO B C 1
ATOM 2253 O O . PRO B 1 138 ? -25.050 15.321 22.480 1.00 38.71 154 PRO B O 1
ATOM 2257 N N . GLU B 1 139 ? -25.476 13.386 21.380 1.00 42.20 155 GLU B N 1
ATOM 2258 C CA . GLU B 1 139 ? -24.451 12.575 22.036 1.00 45.03 155 GLU B CA 1
ATOM 2259 C C . GLU B 1 139 ? -23.092 13.282 22.091 1.00 46.56 155 GLU B C 1
ATOM 2260 O O . GLU B 1 139 ? -22.387 13.209 23.094 1.00 46.08 155 GLU B O 1
ATOM 2266 N N . LYS B 1 140 ? -22.740 13.959 21.002 1.00 48.89 156 LYS B N 1
ATOM 2267 C CA . LYS B 1 140 ? -21.496 14.715 20.903 1.00 51.27 156 LYS B CA 1
ATOM 2268 C C . LYS B 1 140 ? -21.244 15.654 22.079 1.00 50.02 156 LYS B C 1
ATOM 2269 O O . LYS B 1 140 ? -20.096 15.839 22.477 1.00 51.56 156 LYS B O 1
ATOM 2275 N N . CYS B 1 141 ? -22.310 16.238 22.624 1.00 47.51 157 CYS B N 1
ATOM 2276 C CA . CYS B 1 141 ? -22.206 17.179 23.744 1.00 46.85 157 CYS B CA 1
ATOM 2277 C C . CYS B 1 141 ? -21.665 16.503 24.986 1.00 45.58 157 CYS B C 1
ATOM 2278 O O . CYS B 1 141 ? -20.820 17.061 25.688 1.00 45.96 157 CYS B O 1
ATOM 2281 N N . VAL B 1 142 ? -22.200 15.313 25.252 1.00 44.17 158 VAL B N 1
ATOM 2282 C CA . VAL B 1 142 ? -21.840 14.492 26.401 1.00 43.22 158 VAL B CA 1
ATOM 2283 C C . VAL B 1 142 ? -20.394 14.048 26.245 1.00 45.67 158 VAL B C 1
ATOM 2284 O O . VAL B 1 142 ? -19.596 14.211 27.165 1.00 45.44 158 VAL B O 1
ATOM 2288 N N . GLU B 1 143 ? -20.073 13.518 25.063 1.00 47.78 159 GLU B N 1
ATOM 2289 C CA . GLU B 1 143 ? -18.723 13.036 24.739 1.00 51.31 159 GLU B CA 1
ATOM 2290 C C . GLU B 1 143 ? -17.647 14.115 24.898 1.00 52.70 159 GLU B C 1
ATOM 2291 O O . GLU B 1 143 ? -16.561 13.840 25.433 1.00 54.27 159 GLU B O 1
ATOM 2297 N N . GLU B 1 144 ? -17.955 15.328 24.432 1.00 51.72 160 GLU B N 1
ATOM 2298 C CA . GLU B 1 144 ? -17.063 16.486 24.586 1.00 53.13 160 GLU B CA 1
ATOM 2299 C C . GLU B 1 144 ? -16.822 16.802 26.064 1.00 51.37 160 GLU B C 1
ATOM 2300 O O . GLU B 1 144 ? -15.680 16.931 26.496 1.00 53.63 160 GLU B O 1
ATOM 2306 N N . PHE B 1 145 ? -17.910 16.917 26.825 1.00 47.83 161 PHE B N 1
ATOM 2307 C CA . PHE B 1 145 ? -17.863 17.148 28.267 1.00 45.93 161 PHE B CA 1
ATOM 2308 C C . PHE B 1 145 ? -17.058 16.063 28.992 1.00 47.30 161 PHE B C 1
ATOM 2309 O O . PHE B 1 145 ? -16.248 16.360 29.882 1.00 48.06 161 PHE B O 1
ATOM 2317 N N . LYS B 1 146 ? -17.288 14.810 28.607 1.00 47.57 162 LYS B N 1
ATOM 2318 C CA . LYS B 1 146 ? -16.582 13.679 29.187 1.00 49.92 162 LYS B CA 1
ATOM 2319 C C . LYS B 1 146 ? -15.070 13.821 28.961 1.00 53.54 162 LYS B C 1
ATOM 2320 O O . LYS B 1 146 ? -14.271 13.789 29.906 1.00 54.92 162 LYS B O 1
ATOM 2326 N N . SER B 1 147 ? -14.691 14.002 27.703 1.00 55.58 163 SER B N 1
ATOM 2327 C CA . SER B 1 147 ? -13.297 14.197 27.328 1.00 59.16 163 SER B CA 1
ATOM 2328 C C . SER B 1 147 ? -12.662 15.342 28.109 1.00 59.57 163 SER B C 1
ATOM 2329 O O . SER B 1 147 ? -11.688 15.129 28.835 1.00 61.74 163 SER B O 1
ATOM 2332 N N . LEU B 1 148 ? -13.236 16.539 27.975 1.00 57.89 164 LEU B N 1
ATOM 2333 C CA . LEU B 1 148 ? -12.747 17.743 28.650 1.00 58.30 164 LEU B CA 1
ATOM 2334 C C . LEU B 1 148 ? -12.504 17.544 30.144 1.00 58.01 164 LEU B C 1
ATOM 2335 O O . LEU B 1 148 ? -11.424 17.866 30.638 1.00 60.28 164 LEU B O 1
ATOM 2340 N N . THR B 1 149 ? -13.496 17.000 30.851 1.00 54.76 165 THR B N 1
ATOM 2341 C CA . THR B 1 149 ? -13.377 16.798 32.295 1.00 54.08 165 THR B CA 1
ATOM 2342 C C . THR B 1 149 ? -12.423 15.663 32.662 1.00 57.13 165 THR B C 1
ATOM 2343 O O . THR B 1 149 ? -11.731 15.748 33.676 1.00 58.81 165 THR B O 1
ATOM 2347 N N . SER B 1 150 ? -12.379 14.616 31.837 1.00 58.45 166 SER B N 1
ATOM 2348 C CA . SER B 1 150 ? -11.478 13.476 32.069 1.00 61.74 166 SER B CA 1
ATOM 2349 C C . SER B 1 150 ? -9.998 13.863 31.970 1.00 65.83 166 SER B C 1
ATOM 2350 O O . SER B 1 150 ? -9.163 13.378 32.741 1.00 67.85 166 SER B O 1
ATOM 2353 N N . CYS B 1 151 ? -9.690 14.747 31.023 1.00 67.32 167 CYS B N 1
ATOM 2354 C CA . CYS B 1 151 ? -8.358 15.336 30.894 1.00 71.25 167 CYS B CA 1
ATOM 2355 C C . CYS B 1 151 ? -8.051 16.320 32.026 1.00 71.11 167 CYS B C 1
ATOM 2356 O O . CYS B 1 151 ? -6.884 16.647 32.271 1.00 74.46 167 CYS B O 1
ATOM 2359 N N . LEU B 1 152 ? -9.099 16.794 32.699 1.00 67.32 168 LEU B N 1
ATOM 2360 C CA . LEU B 1 152 ? -8.975 17.695 33.850 1.00 66.96 168 LEU B CA 1
ATOM 2361 C C . LEU B 1 152 ? -8.944 16.905 35.167 1.00 66.51 168 LEU B C 1
ATOM 2362 O O . LEU B 1 152 ? -9.104 17.469 36.256 1.00 66.07 168 LEU B O 1
ATOM 2367 N N . ASP B 1 153 ? -8.725 15.594 35.039 1.00 66.52 169 ASP B N 1
ATOM 2368 C CA . ASP B 1 153 ? -8.605 14.652 36.159 1.00 66.16 169 ASP B CA 1
ATOM 2369 C C . ASP B 1 153 ? -9.864 14.497 37.029 1.00 61.65 169 ASP B C 1
ATOM 2370 O O . ASP B 1 153 ? -9.795 13.981 38.147 1.00 60.95 169 ASP B O 1
ATOM 2375 N N . SER B 1 154 ? -11.005 14.946 36.505 1.00 57.93 170 SER B N 1
ATOM 2376 C CA . SER B 1 154 ? -12.302 14.612 37.083 1.00 54.40 170 SER B CA 1
ATOM 2377 C C . SER B 1 154 ? -12.786 13.352 36.373 1.00 53.31 170 SER B C 1
ATOM 2378 O O . SER B 1 154 ? -13.613 13.416 35.461 1.00 51.48 170 SER B O 1
ATOM 2381 N N . LYS B 1 155 ? -12.262 12.208 36.811 1.00 54.38 171 LYS B N 1
ATOM 2382 C CA . LYS B 1 155 ? -12.421 10.943 36.077 1.00 54.41 171 LYS B CA 1
ATOM 2383 C C . LYS B 1 155 ? -13.734 10.174 36.323 1.00 50.75 171 LYS B C 1
ATOM 2384 O O . LYS B 1 155 ? -14.193 9.442 35.433 1.00 50.48 171 LYS B O 1
ATOM 2390 N N . ALA B 1 156 ? -14.342 10.343 37.500 1.00 47.34 172 ALA B N 1
ATOM 2391 C CA . ALA B 1 156 ? -15.637 9.720 37.774 1.00 42.86 172 ALA B CA 1
ATOM 2392 C C . ALA B 1 156 ? -16.685 10.472 36.986 1.00 39.66 172 ALA B C 1
ATOM 2393 O O . ALA B 1 156 ? -16.641 11.697 36.934 1.00 38.69 172 ALA B O 1
ATOM 2395 N N . PHE B 1 157 ? -17.613 9.717 36.399 1.00 37.59 173 PHE B N 1
ATOM 2396 C CA . PHE B 1 157 ? -18.600 10.234 35.459 1.00 35.37 173 PHE B CA 1
ATOM 2397 C C . PHE B 1 157 ? -20.000 9.683 35.732 1.00 32.95 173 PHE B C 1
ATOM 2398 O O . PHE B 1 157 ? -20.166 8.512 36.092 1.00 32.75 173 PHE B O 1
ATOM 2406 N N . LEU B 1 158 ? -21.001 10.541 35.541 1.00 30.01 174 LEU B N 1
ATOM 2407 C CA . LEU B 1 158 ? -22.393 10.140 35.677 1.00 28.03 174 LEU B CA 1
ATOM 2408 C C . LEU B 1 158 ? -23.183 10.806 34.571 1.00 26.67 174 LEU B C 1
ATOM 2409 O O . LEU B 1 158 ? -23.089 12.018 34.384 1.00 26.15 174 LEU B O 1
ATOM 2414 N N . LEU B 1 159 ? -23.952 10.002 33.842 1.00 26.23 175 LEU B N 1
ATOM 2415 C CA . LEU B 1 159 ? -24.903 10.521 32.852 1.00 24.98 175 LEU B CA 1
ATOM 2416 C C . LEU B 1 159 ? -26.313 10.202 33.304 1.00 22.90 175 LEU B C 1
ATOM 2417 O O . LEU B 1 159 ? -26.631 9.032 33.579 1.00 23.39 175 LEU B O 1
ATOM 2422 N N . THR B 1 160 ? -27.177 11.213 33.384 1.00 20.68 176 THR B N 1
ATOM 2423 C CA . THR B 1 160 ? -28.537 10.937 33.859 1.00 18.73 176 THR B CA 1
ATOM 2424 C C . THR B 1 160 ? -29.267 10.096 32.803 1.00 18.19 176 THR B C 1
ATOM 2425 O O . THR B 1 160 ? -29.107 10.324 31.590 1.00 19.26 176 THR B O 1
ATOM 2429 N N . PRO B 1 161 ? -30.042 9.092 33.242 1.00 17.88 177 PRO B N 1
ATOM 2430 C CA . PRO B 1 161 ? -30.653 8.186 32.276 1.00 18.43 177 PRO B CA 1
ATOM 2431 C C . PRO B 1 161 ? -31.736 8.825 31.454 1.00 17.36 177 PRO B C 1
ATOM 2432 O O . PRO B 1 161 ? -31.873 8.511 30.271 1.00 18.69 177 PRO B O 1
ATOM 2436 N N . ARG B 1 162 ? -32.526 9.696 32.071 1.00 15.97 178 ARG B N 1
ATOM 2437 C CA . ARG B 1 162 ? -33.589 10.435 31.370 1.00 14.67 178 ARG B CA 1
ATOM 2438 C C . ARG B 1 162 ? -34.565 9.525 30.604 1.00 16.40 178 ARG B C 1
ATOM 2439 O O . ARG B 1 162 ? -34.948 9.793 29.420 1.00 17.79 178 ARG B O 1
ATOM 2447 N N . ASN B 1 163 ? -34.996 8.463 31.282 1.00 16.79 179 ASN B N 1
ATOM 2448 C CA . ASN B 1 163 ? -35.934 7.515 30.707 1.00 18.60 179 ASN B CA 1
ATOM 2449 C C . ASN B 1 163 ? -37.379 7.716 31.171 1.00 18.34 179 ASN B C 1
ATOM 2450 O O . ASN B 1 163 ? -38.299 6.996 30.722 1.00 19.97 179 ASN B O 1
ATOM 2455 N N . GLN B 1 164 ? -37.590 8.711 32.016 1.00 15.62 180 GLN B N 1
ATOM 2456 C CA . GLN B 1 164 ? -38.919 9.127 32.400 1.00 16.01 180 GLN B CA 1
ATOM 2457 C C . GLN B 1 164 ? -39.150 10.554 31.982 1.00 16.22 180 GLN B C 1
ATOM 2458 O O . GLN B 1 164 ? -38.177 11.317 31.801 1.00 17.41 180 GLN B O 1
ATOM 2464 N N . GLU B 1 165 ? -40.424 10.934 31.932 1.00 17.79 181 GLU B N 1
ATOM 2465 C CA . GLU B 1 165 ? -40.810 12.332 31.674 1.00 18.83 181 GLU B CA 1
ATOM 2466 C C . GLU B 1 165 ? -40.265 13.262 32.737 1.00 17.50 181 GLU B C 1
ATOM 2467 O O . GLU B 1 165 ? -40.057 12.853 33.867 1.00 17.00 181 GLU B O 1
ATOM 2473 N N . ALA B 1 166 ? -40.045 14.529 32.376 1.00 17.10 182 ALA B N 1
ATOM 2474 C CA . ALA B 1 166 ? -39.776 15.530 33.391 1.00 16.45 182 ALA B CA 1
ATOM 2475 C C . ALA B 1 166 ? -41.018 15.660 34.279 1.00 16.58 182 ALA B C 1
ATOM 2476 O O . ALA B 1 166 ? -42.143 15.447 33.814 1.00 17.99 182 ALA B O 1
ATOM 2478 N N . CYS B 1 167 ? -40.815 15.984 35.553 1.00 16.56 183 CYS B N 1
ATOM 2479 C CA . CYS B 1 167 ? -41.897 16.355 36.453 1.00 18.10 183 CYS B CA 1
ATOM 2480 C C . CYS B 1 167 ? -42.411 17.756 36.120 1.00 20.22 183 CYS B C 1
ATOM 2481 O O . CYS B 1 167 ? -41.733 18.532 35.450 1.00 20.96 183 CYS B O 1
ATOM 2484 N N . GLU B 1 168 ? -43.589 18.076 36.642 1.00 23.44 184 GLU B N 1
ATOM 2485 C CA . GLU B 1 168 ? -44.087 19.450 36.587 1.00 27.33 184 GLU B CA 1
ATOM 2486 C C . GLU B 1 168 ? -43.255 20.392 37.412 1.00 28.51 184 GLU B C 1
ATOM 2487 O O . GLU B 1 168 ? -42.781 20.045 38.495 1.00 28.78 184 GLU B O 1
ATOM 2493 N N . LEU B 1 169 ? -43.132 21.606 36.894 1.00 30.72 185 LEU B N 1
ATOM 2494 C CA . LEU B 1 169 ? -42.272 22.626 37.443 1.00 33.29 185 LEU B CA 1
ATOM 2495 C C . LEU B 1 169 ? -42.955 23.987 37.334 1.00 35.98 185 LEU B C 1
ATOM 2496 O O . LEU B 1 169 ? -43.129 24.501 36.228 1.00 38.92 185 LEU B O 1
#

Organism: Homo sapiens (NCBI:txid9606)

Nearest PDB structures (foldseek):
  2yg2-assembly1_A  TM=1.006E+00  e=7.562E-31  Homo sapiens
  2yg2-assembly2_B  TM=9.828E-01  e=1.911E-25  Homo sapiens
  2wex-assembly1_A  TM=9.627E-01  e=1.130E-24  Homo sapiens
  2wew-assembly1_A  TM=9.303E-01  e=3.849E-25  Homo sapiens
  2xkl-assembly1_A-2  TM=8.336E-01  e=8.494E-18  Mus musculus

Secondary structure (P-SEA, 3-state):
ccccccccccccccccccccbbbbccccccccccccccccccbbbbbbbbbccccbbbbbbbbbcccbbbbbbbbbbbbcccccbbbbcccccbbbbbbbcccccbbbbbbbcccccbbbbbcccccccaaaaaaaaaaaaaaccccccccccccccccccc/cccccccccccccbbbbbccccccccccccccccccbbbbbbccccbbbbbbbbbcccbbbbbbbbbbbbccccccccccccccbbbbbbbbccccbbbbbcccccccbbbbbcccccccaaaaaaaaaaaaaacccbbbbbccccccccc

Solvent-accessible surface area: 16489 Å² total

Foldseek 3Di:
DDQPWAFDAVLPVPQVVPFFKKKWFKKFWLDCVVVVVCVQFQIKIKGKAPDDDPQKIKIKMWTQGVVGDTRIDIWIWGHDHSDRWIDTPPARQKIKTKTDFPDDQKIKIWIDGVPTIMITIMGPDNDDDVVRVVRVQVNVVVVNRNHMGGRNNPDDGDDDDD/DAFDADVNLVVPFFKKKWWKKFALDVVQVVVCVQFQIKIWGWDDQQKIKIWMWTQGNVGDTDIDIWIWGDDPPDQWIDIPPARFKTWTKGDAPDPQKIWIFIDHVPTTMITIMGPDNDDDPVRVVRVQVVVVVVNRNDMDTRNNPDDGDDD

GO terms:
  GO:0001523 retinoid metabolic process (P, TAS)
  GO:0005576 extracellular region (C, TAS)
  GO:0140104 molecular carrier activity (F, TAS)
  GO:0016209 antioxidant activity (F, IDA)
  GO:0005319 lipid carrier activity (F, IDA)
  GO:0005543 phospholipid binding (F, IDA)
  GO:0034445 negative regulation of plasma lipoprotein oxidation (P, IDA)
  GO:0034361 very-low-density lipoprotein particle (C, IDA)
  GO:0034362 low-density lipoprotein particle (C, IDA)
  GO:0034364 high-density lipoprotein particle (C, IDA)
  GO:0034365 discoidal high-density lipoprotein particle (C, IDA)
  GO:0034366 spherical high-density lipoprotein particle (C, IDA)
  GO:0033344 cholesterol efflux (P, IDA)
  GO:0042632 cholesterol homeostasis (P, IC)
  GO:0034375 high-density lipoprotein particle remodeling (P, IMP)
  GO:0033344 cholesterol efflux (P, IMP)

Sequence (313 aa):
CPSQLTTLGVDGEFPEVVHLGQWYFIAGAAPTKEELATFDPVDNIVFNMMAAGSAPMQLHLRRATIRMKDGLCVPRKWIYHHLTEGSTDDLRTEGRPDMMKTELFSSSCPGGIMLNETGQQGYQRFLLYNRSPHPPEKCVEEFKSLTSCLDSKAFLLTPRNQEACELSNLTTLGVEFPEVHLGQWYFIAGAAPTKEELATFDPVDNIVFNMMAAPMQLHLRATIRMMKDGLCVPRKWIYHLTEGSTDLRTEGRPDMKTELFSSSCPGGIMLNETGQGYQRFLLYNRSPHPPEKCVEEFKSLTSCLDSKAFLLTPRNQEACEL

CATH classification: 2.40.128.20

B-factor: mean 29.54, std 15.81, range [5.0, 82.95]

InterPro domains:
  IPR012674 Calycin [G3DSA:2.40.128.20] (20-188)
  IPR012674 Calycin [SSF50814] (44-185)
  IPR022734 Apolipoprotein M [PF11032] (1-186)
  IPR022734 Apolipoprotein M [PTHR320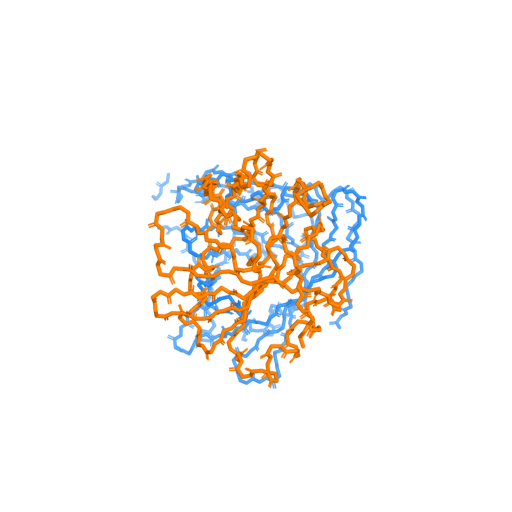28] (1-187)

Radius of gyration: 22.35 Å; Cα contacts (8 Å, |Δi|>4): 766; chains: 2; bounding box: 46×67×41 Å